Protein AF-A0A180GB74-F1 (afdb_monomer_lite)

Organism: Puccinia triticina (isolate 1-1 / race 1 (BBBD)) (NCBI:txid630390)

Radius of gyration: 23.36 Å; chains: 1; bounding box: 65×56×74 Å

InterPro domains:
  IPR019410 Lysine methyltransferase [PTHR14614] (15-310)
  IPR029063 S-adenosyl-L-methionine-dependent methyltransferase superfamily [G3DSA:3.40.50.150] (7-296)

Structure (mmCIF, N/CA/C/O backbone):
data_AF-A0A180GB74-F1
#
_entry.id   AF-A0A180GB74-F1
#
loop_
_atom_site.group_PDB
_atom_site.id
_atom_site.type_symbol
_atom_site.label_atom_id
_atom_site.label_alt_id
_atom_site.label_comp_id
_atom_site.label_asym_id
_atom_site.label_entity_id
_atom_site.label_seq_id
_atom_site.pdbx_PDB_ins_code
_atom_site.Cartn_x
_atom_site.Cartn_y
_atom_site.Cartn_z
_atom_site.occupancy
_atom_site.B_iso_or_equiv
_atom_site.auth_seq_id
_atom_site.auth_comp_id
_atom_site.auth_asym_id
_atom_site.auth_atom_id
_atom_site.pdbx_PDB_model_num
ATOM 1 N N . MET A 1 1 ? -1.814 -27.614 1.810 1.00 48.88 1 MET A N 1
ATOM 2 C CA . MET A 1 1 ? -1.703 -26.153 1.619 1.00 48.88 1 MET A CA 1
ATOM 3 C C . MET A 1 1 ? -0.551 -25.542 2.423 1.00 48.88 1 MET A C 1
ATOM 5 O O . MET A 1 1 ? 0.038 -24.606 1.926 1.00 48.88 1 MET A O 1
ATOM 9 N N . GLY A 1 2 ? -0.149 -26.097 3.580 1.00 48.50 2 GLY A N 1
ATOM 10 C CA . GLY A 1 2 ? 0.916 -25.509 4.415 1.00 48.50 2 GLY A CA 1
ATOM 11 C C . GLY A 1 2 ? 2.370 -25.692 3.951 1.00 48.50 2 GLY A C 1
ATOM 12 O O . GLY A 1 2 ? 3.168 -24.803 4.194 1.00 48.50 2 GLY A O 1
ATOM 13 N N . GLN A 1 3 ? 2.727 -26.788 3.265 1.00 49.84 3 GLN A N 1
ATOM 14 C CA . GLN A 1 3 ? 4.145 -27.104 3.011 1.00 49.84 3 GLN A CA 1
ATOM 15 C C . GLN A 1 3 ? 4.850 -26.061 2.127 1.00 49.84 3 GLN A C 1
ATOM 17 O O . GLN A 1 3 ? 5.877 -25.541 2.523 1.00 49.84 3 GLN A O 1
ATOM 22 N N . LYS A 1 4 ? 4.257 -25.666 0.989 1.00 55.91 4 LYS A N 1
ATOM 23 C CA . LYS A 1 4 ? 4.869 -24.681 0.073 1.00 55.91 4 LYS A CA 1
ATOM 24 C C . LYS A 1 4 ? 5.044 -23.291 0.700 1.00 55.91 4 LYS A C 1
ATOM 26 O O . LYS A 1 4 ? 6.036 -22.626 0.430 1.00 55.91 4 LYS A O 1
ATOM 31 N N . THR A 1 5 ? 4.093 -22.860 1.530 1.00 55.31 5 THR A N 1
ATOM 32 C CA . THR A 1 5 ? 4.174 -21.584 2.258 1.00 55.31 5 THR A CA 1
ATOM 33 C C . THR A 1 5 ? 5.248 -21.646 3.345 1.00 55.31 5 THR A C 1
ATOM 35 O O . THR A 1 5 ? 6.018 -20.704 3.497 1.00 55.31 5 THR A O 1
ATOM 38 N N . LEU A 1 6 ? 5.354 -22.777 4.055 1.00 57.19 6 LEU A N 1
ATOM 39 C CA . LEU A 1 6 ? 6.406 -23.007 5.049 1.00 57.19 6 LEU A CA 1
ATOM 40 C C . LEU A 1 6 ? 7.800 -23.054 4.408 1.00 57.19 6 LEU A C 1
ATOM 42 O O . LEU A 1 6 ? 8.733 -22.452 4.928 1.00 57.19 6 LEU A O 1
ATOM 46 N N . ASP A 1 7 ? 7.924 -23.723 3.262 1.00 59.69 7 ASP A N 1
ATOM 47 C CA . ASP A 1 7 ? 9.183 -23.848 2.526 1.00 59.69 7 ASP A CA 1
ATOM 48 C C . ASP A 1 7 ? 9.654 -22.471 2.007 1.00 59.69 7 ASP A C 1
ATOM 50 O O . ASP A 1 7 ? 10.843 -22.166 2.056 1.00 59.69 7 ASP A O 1
ATOM 54 N N . SER A 1 8 ? 8.727 -21.596 1.585 1.00 56.78 8 SER A N 1
ATOM 55 C CA . SER A 1 8 ? 9.032 -20.207 1.195 1.00 56.78 8 SER A CA 1
ATOM 56 C C . SER A 1 8 ? 9.499 -19.349 2.378 1.00 56.78 8 SER A C 1
ATOM 58 O O . SER A 1 8 ? 10.425 -18.557 2.220 1.00 56.78 8 SER A O 1
ATOM 60 N N . LEU A 1 9 ? 8.927 -19.539 3.573 1.00 54.75 9 LEU A N 1
ATOM 61 C CA . LEU A 1 9 ? 9.366 -18.865 4.805 1.00 54.75 9 LEU A CA 1
ATOM 62 C C . LEU A 1 9 ? 10.762 -19.315 5.274 1.00 54.75 9 LEU A C 1
ATOM 64 O O . LEU A 1 9 ? 11.451 -18.562 5.958 1.00 54.75 9 LEU A O 1
ATOM 68 N N . GLN A 1 10 ? 11.174 -20.536 4.920 1.00 51.44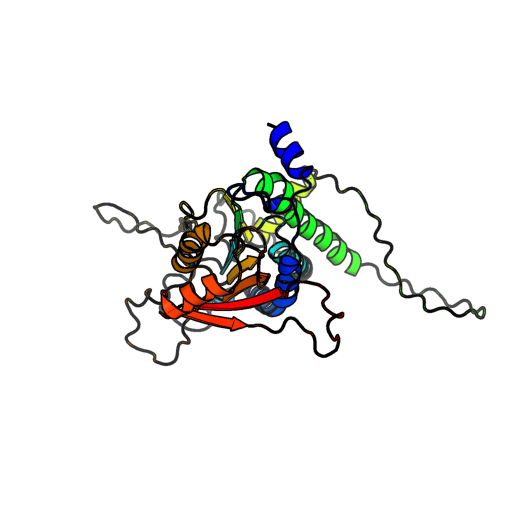 10 GLN A N 1
ATOM 69 C CA . GLN A 1 10 ? 12.448 -21.149 5.320 1.00 51.44 10 GLN A CA 1
ATOM 70 C C . GLN A 1 10 ? 13.570 -20.993 4.272 1.00 51.44 10 GLN A C 1
ATOM 72 O O . GLN A 1 10 ? 14.696 -21.434 4.508 1.00 51.44 10 GLN A O 1
ATOM 77 N N . SER A 1 11 ? 13.285 -20.362 3.127 1.00 50.81 11 SER A N 1
ATOM 78 C CA . SER A 1 11 ? 14.243 -20.093 2.046 1.00 50.81 11 SER A CA 1
ATOM 79 C C . SER A 1 11 ? 15.367 -19.136 2.484 1.00 50.81 11 SER A C 1
ATOM 81 O O . SER A 1 11 ? 15.116 -18.042 2.994 1.00 50.81 11 SER A O 1
ATOM 83 N N . SER A 1 12 ? 16.626 -19.535 2.255 1.00 45.78 12 SER A N 1
ATOM 84 C CA . SER A 1 12 ? 17.836 -18.743 2.540 1.00 45.78 12 SER A CA 1
ATOM 85 C C . SER A 1 12 ? 18.327 -17.891 1.359 1.00 45.78 12 SER A C 1
ATOM 87 O O . SER A 1 12 ? 19.367 -17.241 1.470 1.00 45.78 12 SER A O 1
ATOM 89 N N . SER A 1 13 ? 17.623 -17.913 0.222 1.00 44.12 13 SER A N 1
ATOM 90 C CA . SER A 1 13 ? 17.923 -17.082 -0.948 1.00 44.12 13 SER A CA 1
ATOM 91 C C . SER A 1 13 ? 16.943 -15.913 -1.011 1.00 44.12 13 SER A C 1
ATOM 93 O O . SER A 1 13 ? 15.751 -16.097 -0.792 1.00 44.12 13 SER A O 1
ATOM 95 N N . ASP A 1 14 ? 17.443 -14.704 -1.272 1.00 49.97 14 ASP A N 1
ATOM 96 C CA . ASP A 1 14 ? 16.618 -13.492 -1.210 1.00 49.97 14 ASP A CA 1
ATOM 97 C C . ASP A 1 14 ? 15.838 -13.202 -2.500 1.00 49.97 14 ASP A C 1
ATOM 99 O O . ASP A 1 14 ? 14.823 -12.514 -2.442 1.00 49.97 14 ASP A O 1
ATOM 103 N N . LEU A 1 15 ? 16.292 -13.705 -3.655 1.00 55.00 15 LEU A N 1
ATOM 104 C CA . LEU A 1 15 ? 15.655 -13.493 -4.959 1.00 55.00 15 LEU A CA 1
ATOM 105 C C . LEU A 1 15 ? 15.917 -14.696 -5.876 1.00 55.00 15 LEU A C 1
ATOM 107 O O . LEU A 1 15 ? 17.039 -14.883 -6.354 1.00 55.00 15 LEU A O 1
ATOM 111 N N . ILE A 1 16 ? 14.878 -15.480 -6.168 1.00 51.53 16 ILE A N 1
ATOM 112 C CA . ILE A 1 16 ? 14.917 -16.509 -7.213 1.00 51.53 16 ILE A CA 1
ATOM 113 C C . ILE A 1 16 ? 14.268 -15.938 -8.486 1.00 51.53 16 ILE A C 1
ATOM 115 O O . ILE A 1 16 ? 13.098 -15.550 -8.449 1.00 51.53 16 ILE A O 1
ATOM 119 N N . PRO A 1 17 ? 14.981 -15.882 -9.630 1.00 43.75 17 PRO A N 1
ATOM 120 C CA . PRO A 1 17 ? 14.397 -15.425 -10.890 1.00 43.75 17 PRO A CA 1
ATOM 121 C C . PRO A 1 17 ? 13.119 -16.201 -11.247 1.00 43.75 17 PRO A C 1
ATOM 123 O O . PRO A 1 17 ? 13.128 -17.430 -11.315 1.00 43.75 17 PRO A O 1
ATOM 126 N N . GLY A 1 18 ? 12.020 -15.480 -11.487 1.00 47.31 18 GLY A N 1
ATOM 127 C CA . GLY A 1 18 ? 10.731 -16.058 -11.890 1.00 47.31 18 GLY A CA 1
ATOM 128 C C . GLY A 1 18 ? 9.838 -16.574 -10.752 1.00 47.31 18 GLY A C 1
ATOM 129 O O . GLY A 1 18 ? 8.769 -17.111 -11.043 1.00 47.31 18 GLY A O 1
ATOM 130 N N . VAL A 1 19 ? 10.225 -16.404 -9.480 1.00 50.66 19 VAL A N 1
ATOM 131 C CA . VAL A 1 19 ? 9.413 -16.789 -8.310 1.00 50.66 19 VAL A CA 1
ATOM 132 C C . VAL A 1 19 ? 9.185 -15.576 -7.406 1.00 50.66 19 VAL A C 1
ATOM 134 O O . VAL A 1 19 ? 10.124 -14.887 -7.020 1.00 50.66 19 VAL A O 1
ATOM 137 N N . TYR A 1 20 ? 7.923 -15.306 -7.062 1.00 53.62 20 TYR A N 1
ATOM 138 C CA . TYR A 1 20 ? 7.572 -14.266 -6.096 1.00 53.62 20 TYR A CA 1
ATOM 139 C C . TYR A 1 20 ? 7.734 -14.794 -4.662 1.00 53.62 20 TYR A C 1
ATOM 141 O O . TYR A 1 20 ? 6.945 -15.628 -4.220 1.00 53.62 20 TYR A O 1
ATOM 149 N N . GLU A 1 21 ? 8.738 -14.296 -3.937 1.00 53.62 21 GLU A N 1
ATOM 150 C CA . GLU A 1 21 ? 9.038 -14.693 -2.544 1.00 53.62 21 GLU A CA 1
ATOM 151 C C . GLU A 1 21 ? 8.995 -13.508 -1.556 1.00 53.62 21 GLU A C 1
ATOM 153 O O . GLU A 1 21 ? 9.092 -13.690 -0.343 1.00 53.62 21 GLU A O 1
ATOM 158 N N . GLY A 1 22 ? 8.832 -12.280 -2.061 1.00 54.09 22 GLY A N 1
ATOM 159 C CA . GLY A 1 22 ? 9.102 -11.052 -1.306 1.00 54.09 22 GLY A CA 1
ATOM 160 C C . GLY A 1 22 ? 8.074 -10.680 -0.237 1.00 54.09 22 GLY A C 1
ATOM 161 O O . GLY A 1 22 ? 8.422 -9.944 0.682 1.00 54.09 22 GLY A O 1
ATOM 162 N N . GLY A 1 23 ? 6.841 -11.188 -0.319 1.00 58.31 23 GLY A N 1
ATOM 163 C CA . GLY A 1 23 ? 5.740 -10.721 0.531 1.00 58.31 23 GLY A CA 1
ATOM 164 C C . GLY A 1 23 ? 5.830 -11.127 2.007 1.00 58.31 23 GLY A C 1
ATOM 165 O O . GLY A 1 23 ? 5.186 -10.501 2.845 1.00 58.31 23 GLY A O 1
ATOM 166 N N . PHE A 1 24 ? 6.639 -12.143 2.346 1.00 62.84 24 PHE A N 1
ATOM 167 C CA . PHE A 1 24 ? 6.788 -12.625 3.727 1.00 62.84 24 PHE A CA 1
ATOM 168 C C . PHE A 1 24 ? 7.895 -11.941 4.538 1.00 62.84 24 PHE A C 1
ATOM 170 O O . PHE A 1 24 ? 8.000 -12.164 5.745 1.00 62.84 24 PHE A O 1
ATOM 177 N N . LYS A 1 25 ? 8.716 -11.106 3.896 1.00 75.75 25 LYS A N 1
ATOM 178 C CA . LYS A 1 25 ? 9.795 -10.352 4.539 1.00 75.75 25 LYS A CA 1
ATOM 179 C C . LYS A 1 25 ? 9.470 -8.861 4.497 1.00 75.75 25 LYS A C 1
ATOM 181 O O . LYS A 1 25 ? 8.920 -8.361 3.520 1.00 75.75 25 LYS A O 1
ATOM 186 N N . THR A 1 26 ? 9.854 -8.143 5.547 1.00 78.88 26 THR A N 1
ATOM 187 C CA . THR A 1 26 ? 9.889 -6.678 5.511 1.00 78.88 26 THR A CA 1
ATOM 188 C C . THR A 1 26 ? 11.200 -6.232 4.882 1.00 78.88 26 THR A C 1
ATOM 190 O O . THR A 1 26 ? 12.269 -6.682 5.293 1.00 78.88 26 THR A O 1
ATOM 193 N N . TRP A 1 27 ? 11.116 -5.322 3.916 1.00 82.00 27 TRP A N 1
ATOM 194 C CA . TRP A 1 27 ? 12.273 -4.764 3.227 1.00 82.00 27 TRP A CA 1
ATOM 195 C C . TRP A 1 27 ? 12.601 -3.363 3.749 1.00 82.00 27 TRP A C 1
ATOM 197 O O . TRP A 1 27 ? 11.716 -2.622 4.177 1.00 82.00 27 TRP A O 1
ATOM 207 N N . GLU A 1 28 ? 13.879 -2.983 3.713 1.00 86.44 28 GLU A N 1
ATOM 208 C CA . GLU A 1 28 ? 14.347 -1.709 4.277 1.00 86.44 28 GLU A CA 1
ATOM 209 C C . GLU A 1 28 ? 13.676 -0.497 3.614 1.00 86.44 28 GLU A C 1
ATOM 211 O O . GLU A 1 28 ? 13.288 0.441 4.307 1.00 86.44 28 GLU A O 1
ATOM 216 N N . CYS A 1 29 ? 13.449 -0.532 2.295 1.00 90.62 29 CYS A N 1
ATOM 217 C CA . CYS A 1 29 ? 12.780 0.573 1.601 1.00 90.62 29 CYS A CA 1
ATOM 218 C C . CYS A 1 29 ? 11.325 0.784 2.044 1.00 90.62 29 CYS A C 1
ATOM 220 O O . CYS A 1 29 ? 10.795 1.881 1.876 1.00 90.62 29 CYS A O 1
ATOM 222 N N . SER A 1 30 ? 10.664 -0.228 2.613 1.00 92.38 30 SER A N 1
ATOM 223 C CA . SER A 1 30 ? 9.330 -0.060 3.197 1.00 92.38 30 SER A CA 1
ATOM 224 C C . SER A 1 30 ? 9.376 0.845 4.435 1.00 92.38 30 SER A C 1
ATOM 226 O O . SER A 1 30 ? 8.453 1.626 4.659 1.00 92.38 30 SER A O 1
ATOM 228 N N . LEU A 1 31 ? 10.466 0.788 5.212 1.00 90.88 31 LEU A N 1
ATOM 229 C CA . LEU A 1 31 ? 10.707 1.703 6.331 1.00 90.88 31 LEU A CA 1
ATOM 230 C C . LEU A 1 31 ? 11.031 3.107 5.823 1.00 90.88 31 LEU A C 1
ATOM 232 O O . LEU A 1 31 ? 10.445 4.070 6.315 1.00 90.88 31 LEU A O 1
ATOM 236 N N . ASP A 1 32 ? 11.897 3.214 4.810 1.00 91.12 32 ASP A N 1
ATOM 237 C CA . ASP A 1 32 ? 12.240 4.496 4.186 1.00 91.12 32 ASP A CA 1
ATOM 238 C C . ASP A 1 32 ? 10.956 5.216 3.714 1.00 91.12 32 ASP A C 1
ATOM 240 O O . ASP A 1 32 ? 10.703 6.360 4.093 1.00 91.12 32 ASP A O 1
ATOM 244 N N . LEU A 1 33 ? 10.072 4.515 2.992 1.00 94.75 33 LEU A N 1
ATOM 245 C CA . LEU A 1 33 ? 8.777 5.046 2.552 1.00 94.75 33 LEU A CA 1
ATOM 246 C C . LEU A 1 33 ? 7.875 5.451 3.729 1.00 94.75 33 LEU A C 1
ATOM 248 O O . LEU A 1 33 ? 7.285 6.530 3.701 1.00 94.75 33 LEU A O 1
ATOM 252 N N . ALA A 1 34 ? 7.783 4.620 4.773 1.00 94.56 34 ALA A N 1
ATOM 253 C CA . ALA A 1 34 ? 6.934 4.880 5.937 1.00 94.56 34 ALA A CA 1
ATOM 254 C C . ALA A 1 34 ? 7.305 6.178 6.677 1.00 94.56 34 ALA A C 1
ATOM 256 O O . ALA A 1 34 ? 6.422 6.848 7.224 1.00 94.56 34 ALA A O 1
ATOM 257 N N . THR A 1 35 ? 8.587 6.564 6.681 1.00 91.31 35 THR A N 1
ATOM 258 C CA . THR A 1 35 ? 9.027 7.832 7.291 1.00 91.31 35 THR A CA 1
ATOM 259 C C . THR A 1 35 ? 8.530 9.065 6.529 1.00 91.31 35 THR A C 1
ATOM 261 O O . THR A 1 35 ? 8.348 10.121 7.132 1.00 91.31 35 THR A O 1
ATOM 264 N N . HIS A 1 36 ? 8.213 8.927 5.238 1.00 93.31 36 HIS A N 1
ATOM 265 C CA . HIS A 1 36 ? 7.766 10.023 4.377 1.00 93.31 36 HIS A CA 1
ATOM 266 C C . HIS A 1 36 ? 6.232 10.190 4.304 1.00 93.31 36 HIS A C 1
ATOM 268 O O . HIS A 1 36 ? 5.731 11.063 3.602 1.00 93.31 36 HIS A O 1
ATOM 274 N N . LEU A 1 37 ? 5.445 9.402 5.048 1.00 95.38 37 LEU A N 1
ATOM 275 C CA . LEU A 1 37 ? 3.972 9.448 4.973 1.00 95.38 37 LEU A CA 1
ATOM 276 C C . LEU A 1 37 ? 3.316 10.565 5.810 1.00 95.38 37 LEU A C 1
ATOM 278 O O . LEU A 1 37 ? 2.090 10.653 5.856 1.00 95.38 37 LEU A O 1
ATOM 282 N N . GLY A 1 38 ? 4.098 11.437 6.456 1.00 95.12 38 GLY A N 1
ATOM 283 C CA . GLY A 1 38 ? 3.591 12.561 7.261 1.00 95.12 38 GLY A CA 1
ATOM 284 C C . GLY A 1 38 ? 2.614 13.480 6.506 1.00 95.12 38 GLY A C 1
ATOM 285 O O . GLY A 1 38 ? 1.484 13.640 6.958 1.00 95.12 38 GLY A O 1
ATOM 286 N N . PRO A 1 39 ? 2.969 14.014 5.321 1.00 94.69 39 PRO A N 1
ATOM 287 C CA . PRO A 1 39 ? 2.065 14.865 4.543 1.00 94.69 39 PRO A CA 1
ATOM 288 C C . PRO A 1 39 ? 0.760 14.179 4.115 1.00 94.69 39 PRO A C 1
ATOM 290 O O . PRO A 1 39 ? -0.262 14.842 3.952 1.00 94.69 39 PRO A O 1
ATOM 293 N N . ILE A 1 40 ? 0.779 12.856 3.913 1.00 95.50 40 ILE A N 1
ATOM 294 C CA . ILE A 1 40 ? -0.429 12.078 3.603 1.00 95.50 40 ILE A CA 1
ATOM 295 C C . ILE A 1 40 ? -1.301 11.962 4.856 1.00 95.50 40 ILE A C 1
ATOM 297 O O . ILE A 1 40 ? -2.507 12.176 4.770 1.00 95.50 40 ILE A O 1
ATOM 301 N N . PHE A 1 41 ? -0.700 11.690 6.018 1.00 96.31 41 PHE A N 1
ATOM 302 C CA . PHE A 1 41 ? -1.413 11.668 7.294 1.00 96.31 41 PHE A CA 1
ATOM 303 C C . PHE A 1 41 ? -2.115 13.000 7.588 1.00 96.31 41 PHE A C 1
ATOM 305 O O . PHE A 1 41 ? -3.296 12.972 7.907 1.00 96.31 41 PHE A O 1
ATOM 312 N N . GLU A 1 42 ? -1.450 14.146 7.413 1.00 94.00 42 GLU A N 1
ATOM 313 C CA . GLU A 1 42 ? -2.070 15.461 7.663 1.00 94.00 42 GLU A CA 1
ATOM 314 C C . GLU A 1 42 ? -3.310 15.697 6.789 1.00 94.00 42 GLU A C 1
ATOM 316 O O . GLU A 1 42 ? -4.337 16.166 7.274 1.00 94.00 42 GLU A O 1
ATOM 321 N N . LYS A 1 43 ? -3.259 15.298 5.509 1.00 91.12 43 LYS A N 1
ATOM 322 C CA . LYS A 1 43 ? -4.425 15.367 4.612 1.00 91.12 43 LYS A CA 1
ATOM 323 C C . LYS A 1 43 ? -5.572 14.477 5.088 1.00 91.12 43 LYS A C 1
ATOM 325 O O . LYS A 1 43 ? -6.726 14.876 4.995 1.00 91.12 43 LYS A O 1
ATOM 330 N N . LEU A 1 44 ? -5.267 13.275 5.580 1.00 93.31 44 LEU A N 1
ATOM 331 C CA . LEU A 1 44 ? -6.282 12.382 6.138 1.00 93.31 44 LEU A CA 1
ATOM 332 C C . LEU A 1 44 ? -6.847 12.935 7.453 1.00 93.31 44 LEU A C 1
ATOM 334 O O . LEU A 1 44 ? -8.053 12.890 7.658 1.00 93.31 44 LEU A O 1
ATOM 338 N N . ALA A 1 45 ? -6.012 13.483 8.334 1.00 92.81 45 ALA A N 1
ATOM 339 C CA . ALA A 1 45 ? -6.465 14.088 9.581 1.00 92.81 45 ALA A CA 1
ATOM 340 C C . ALA A 1 45 ? -7.408 15.275 9.320 1.00 92.81 45 ALA A C 1
ATOM 342 O O . ALA A 1 45 ? -8.456 15.368 9.959 1.00 92.81 45 ALA A O 1
ATOM 343 N N . ASP A 1 46 ? -7.091 16.130 8.343 1.00 88.62 46 ASP A N 1
ATOM 344 C CA . ASP A 1 46 ? -7.977 17.214 7.899 1.00 88.62 46 ASP A CA 1
ATOM 345 C C . ASP A 1 46 ? -9.298 16.669 7.329 1.00 88.62 46 ASP A C 1
ATOM 347 O O . ASP A 1 46 ? -10.376 17.080 7.760 1.00 88.62 46 ASP A O 1
ATOM 351 N N . LEU A 1 47 ? -9.216 15.656 6.455 1.00 86.62 47 LEU A N 1
ATOM 352 C CA . LEU A 1 47 ? -10.370 14.973 5.861 1.00 86.62 47 LEU A CA 1
ATOM 353 C C . LEU A 1 47 ? -11.349 14.425 6.914 1.00 86.62 47 LEU A C 1
ATOM 355 O O . LEU A 1 47 ? -12.561 14.502 6.729 1.00 86.62 47 LEU A O 1
ATOM 359 N N . PHE A 1 48 ? -10.834 13.864 8.009 1.00 88.81 48 PHE A N 1
ATOM 360 C CA . PHE A 1 48 ? -11.654 13.311 9.088 1.00 88.81 48 PHE A CA 1
ATOM 361 C C . PHE A 1 48 ? -12.066 14.340 10.152 1.00 88.81 48 PHE A C 1
ATOM 363 O O . PHE A 1 48 ? -13.062 14.117 10.837 1.00 88.81 48 PHE A O 1
ATOM 370 N N . SER A 1 49 ? -11.344 15.459 10.287 1.00 85.50 49 SER A N 1
ATOM 371 C CA . SER A 1 49 ? -11.718 16.564 11.188 1.00 85.50 49 SER A CA 1
ATOM 372 C C . SER A 1 49 ? -12.992 17.265 10.729 1.00 85.50 49 SER A C 1
ATOM 374 O O . SER A 1 49 ? -13.817 17.663 11.548 1.00 85.50 49 SER A O 1
ATOM 376 N N . ASP A 1 50 ? -13.133 17.435 9.417 1.00 74.19 50 ASP A N 1
ATOM 377 C CA . ASP A 1 50 ? -14.292 18.062 8.800 1.00 74.19 50 ASP A CA 1
ATOM 378 C C . ASP A 1 50 ? -14.625 17.354 7.477 1.00 74.19 50 ASP A C 1
ATOM 380 O O . ASP A 1 50 ? -14.187 17.782 6.404 1.00 74.19 50 ASP A O 1
ATOM 384 N N . PRO A 1 51 ? -15.443 16.286 7.523 1.00 62.00 51 PRO A N 1
ATOM 385 C CA . PRO A 1 51 ? -15.859 15.568 6.322 1.00 62.00 51 PRO A CA 1
ATOM 386 C C . PRO A 1 51 ? -16.612 16.455 5.320 1.00 62.00 51 PRO A C 1
ATOM 388 O O . PRO A 1 51 ? -16.694 16.116 4.139 1.00 62.00 51 PRO A O 1
ATOM 391 N N . THR A 1 52 ? -17.151 17.603 5.758 1.00 56.94 52 THR A N 1
ATOM 392 C CA . THR A 1 52 ? -17.825 18.566 4.877 1.00 56.94 52 THR A CA 1
ATOM 393 C C . THR A 1 52 ? -16.843 19.399 4.050 1.00 56.94 52 THR A C 1
ATOM 395 O O . THR A 1 52 ? -17.238 20.018 3.071 1.00 56.94 52 THR A O 1
ATOM 398 N N . ARG A 1 53 ? -15.530 19.348 4.306 1.00 52.06 53 ARG A N 1
ATOM 399 C CA . ARG A 1 53 ? -14.536 19.955 3.398 1.00 52.06 53 ARG A CA 1
ATOM 400 C C . ARG A 1 53 ? -14.400 19.239 2.061 1.00 52.06 53 ARG A C 1
ATOM 402 O O . ARG A 1 53 ? -13.990 19.863 1.089 1.00 52.06 53 ARG A O 1
ATOM 409 N N . LEU A 1 54 ? -14.851 17.986 1.961 1.00 48.47 54 LEU A N 1
ATOM 410 C CA . LEU A 1 54 ? -15.093 17.352 0.660 1.00 48.47 54 LEU A CA 1
ATOM 411 C C . LEU A 1 54 ? -16.216 18.048 -0.131 1.00 48.47 54 LEU A C 1
ATOM 413 O O . LEU A 1 54 ? -16.286 17.885 -1.348 1.00 48.47 54 LEU A O 1
ATOM 417 N N . THR A 1 55 ? -17.096 18.800 0.543 1.00 42.38 55 THR A N 1
ATOM 418 C CA . THR A 1 55 ? -18.281 19.431 -0.051 1.00 42.38 55 THR A CA 1
ATOM 419 C C . THR A 1 55 ? -18.172 20.949 -0.226 1.00 42.38 55 THR A C 1
ATOM 421 O O . THR A 1 55 ? -18.913 21.490 -1.047 1.00 42.38 55 THR A O 1
ATOM 424 N N . VAL A 1 56 ? -17.263 21.641 0.477 1.00 37.72 56 VAL A N 1
ATOM 425 C CA . VAL A 1 56 ? -17.277 23.120 0.558 1.00 37.72 56 VAL A CA 1
ATOM 426 C C . VAL A 1 56 ? -16.108 23.827 -0.153 1.00 37.72 56 VAL A C 1
ATOM 428 O O . VAL A 1 56 ? -16.311 24.936 -0.652 1.00 37.72 56 VAL A O 1
ATOM 431 N N . ASP A 1 57 ? -14.934 23.209 -0.323 1.00 37.25 57 ASP A N 1
ATOM 432 C CA . ASP A 1 57 ? -13.820 23.864 -1.033 1.00 37.25 57 ASP A CA 1
ATOM 433 C C . ASP A 1 57 ? -13.902 23.649 -2.560 1.00 37.25 57 ASP A C 1
ATOM 435 O O . ASP A 1 57 ? -13.366 22.704 -3.130 1.00 37.25 57 ASP A O 1
ATOM 439 N N . HIS A 1 58 ? -14.607 24.584 -3.209 1.00 38.50 58 HIS A N 1
ATOM 440 C CA . HIS A 1 58 ? -14.566 24.948 -4.633 1.00 38.50 58 HIS A CA 1
ATOM 441 C C . HIS A 1 58 ? -14.704 23.824 -5.681 1.00 38.50 58 HIS A C 1
ATOM 443 O O . HIS A 1 58 ? -13.726 23.242 -6.143 1.00 38.50 58 HIS A O 1
ATOM 449 N N . ILE A 1 59 ? -15.941 23.629 -6.158 1.00 39.91 59 ILE A N 1
ATOM 450 C CA . ILE A 1 59 ? -16.399 23.706 -7.567 1.00 39.91 59 ILE A CA 1
ATOM 451 C C . ILE A 1 59 ? -17.834 23.152 -7.568 1.00 39.91 59 ILE A C 1
ATOM 453 O O . ILE A 1 59 ? -18.037 21.948 -7.428 1.00 39.91 59 ILE A O 1
ATOM 457 N N . GLU A 1 60 ? -18.840 24.005 -7.782 1.00 35.81 60 GLU A N 1
ATOM 458 C CA . GLU A 1 60 ? -20.278 23.657 -7.873 1.00 35.81 60 GLU A CA 1
ATOM 459 C C . GLU A 1 60 ? -20.637 22.708 -9.052 1.00 35.81 60 GLU A C 1
ATOM 461 O O . GLU A 1 60 ? -21.783 22.625 -9.478 1.00 35.81 60 GLU A O 1
ATOM 466 N N . ASN A 1 61 ? -19.676 21.979 -9.629 1.00 36.66 61 ASN A N 1
ATOM 467 C CA . ASN A 1 61 ? -19.838 21.172 -10.843 1.00 36.66 61 ASN A CA 1
ATOM 468 C C . ASN A 1 61 ? -19.000 19.871 -10.853 1.00 36.66 61 ASN A C 1
ATOM 470 O O . ASN A 1 61 ? -18.548 19.436 -11.915 1.00 3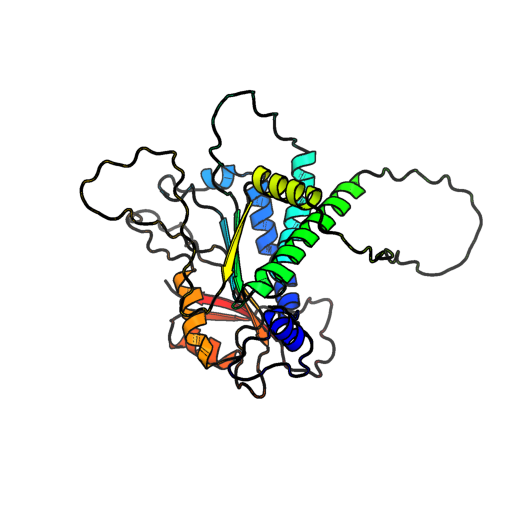6.66 61 ASN A O 1
ATOM 474 N N . ARG A 1 62 ? -18.774 19.221 -9.702 1.00 44.25 62 ARG A N 1
ATOM 475 C CA . ARG A 1 62 ? -18.155 17.881 -9.645 1.00 44.25 62 ARG A CA 1
ATOM 476 C C . ARG A 1 62 ? -19.234 16.802 -9.420 1.00 44.25 62 ARG A C 1
ATOM 478 O O . ARG A 1 62 ? -19.761 16.708 -8.323 1.00 44.25 62 ARG A O 1
ATOM 485 N N . PRO A 1 63 ? -19.557 15.954 -10.413 1.00 44.66 63 PRO A N 1
ATOM 486 C CA . PRO A 1 63 ? -20.456 14.806 -10.225 1.00 44.66 63 PRO A CA 1
ATOM 487 C C . PRO A 1 63 ? -19.837 13.644 -9.413 1.00 44.66 63 PRO A C 1
ATOM 489 O O . PRO A 1 63 ? -20.509 12.644 -9.194 1.00 44.66 63 PRO A O 1
ATOM 492 N N . ASP A 1 64 ? -18.584 13.778 -8.949 1.00 51.50 64 ASP A N 1
ATOM 493 C CA . ASP A 1 64 ? -17.797 12.727 -8.278 1.00 51.50 64 ASP A CA 1
ATOM 494 C C . ASP A 1 64 ? -17.646 12.937 -6.747 1.00 51.50 64 ASP A C 1
ATOM 496 O O . ASP A 1 64 ? -16.745 12.355 -6.141 1.00 51.50 64 ASP A O 1
ATOM 500 N N . LEU A 1 65 ? -18.466 13.792 -6.111 1.00 49.03 65 LEU A N 1
ATOM 501 C CA . LEU A 1 65 ? -18.357 14.106 -4.668 1.00 49.03 65 LEU A CA 1
ATOM 502 C C . LEU A 1 65 ? -18.608 12.906 -3.732 1.00 49.03 65 LEU A C 1
ATOM 504 O O . LEU A 1 65 ? -18.169 12.939 -2.587 1.00 49.03 65 LEU A O 1
ATOM 508 N N . ASP A 1 66 ? -19.247 11.838 -4.215 1.00 61.62 66 ASP A N 1
ATOM 509 C CA . ASP A 1 66 ? -19.552 10.635 -3.420 1.00 61.62 66 ASP A CA 1
ATOM 510 C C . ASP A 1 66 ? -18.414 9.593 -3.411 1.00 61.62 66 ASP A C 1
ATOM 512 O O . ASP A 1 66 ? -18.570 8.484 -2.895 1.00 61.62 66 ASP A O 1
ATOM 516 N N . ALA A 1 67 ? -17.263 9.907 -4.012 1.00 78.25 67 ALA A N 1
ATOM 517 C CA . ALA A 1 67 ? -16.172 8.956 -4.172 1.00 78.25 67 ALA A CA 1
ATOM 518 C C . ALA A 1 67 ? -15.109 9.072 -3.059 1.00 78.25 67 ALA A C 1
ATOM 520 O O . ALA A 1 67 ? -14.575 10.165 -2.848 1.00 78.25 67 ALA A O 1
ATOM 521 N N . PRO A 1 68 ? -14.697 7.952 -2.427 1.00 87.69 68 PRO A N 1
ATOM 522 C CA . PRO A 1 68 ? -13.738 7.967 -1.321 1.00 87.69 68 PRO A CA 1
ATOM 523 C C . PRO A 1 68 ? -12.379 8.532 -1.736 1.00 87.69 68 PRO A C 1
ATOM 525 O O . PRO A 1 68 ? -11.971 8.405 -2.897 1.00 87.69 68 PRO A O 1
ATOM 528 N N . TYR A 1 69 ? -11.641 9.080 -0.771 1.00 91.25 69 TYR A N 1
ATOM 529 C CA . TYR A 1 69 ? -10.192 9.235 -0.886 1.00 91.25 69 TYR A CA 1
ATOM 530 C C . TYR A 1 69 ? -9.563 7.840 -0.987 1.00 91.25 69 TYR A C 1
ATOM 532 O O . TYR A 1 69 ? -9.879 6.959 -0.191 1.00 91.25 69 TYR A O 1
ATOM 540 N N . ARG A 1 70 ? -8.707 7.606 -1.978 1.00 94.81 70 ARG A N 1
ATOM 541 C CA . ARG A 1 70 ? -8.169 6.295 -2.338 1.00 94.81 70 ARG A CA 1
ATOM 542 C C . ARG A 1 70 ? -6.654 6.260 -2.217 1.00 94.81 70 ARG A C 1
ATOM 544 O O . ARG A 1 70 ? -5.939 7.044 -2.842 1.00 94.81 70 ARG A O 1
ATOM 551 N N . ILE A 1 71 ? -6.177 5.276 -1.466 1.00 98.06 71 ILE A N 1
ATOM 552 C CA . ILE A 1 71 ? -4.759 4.942 -1.330 1.00 98.06 71 ILE A CA 1
ATOM 553 C C . ILE A 1 71 ? -4.552 3.544 -1.906 1.00 98.06 71 ILE A C 1
ATOM 555 O O . ILE A 1 71 ? -5.282 2.631 -1.538 1.00 98.06 71 ILE A O 1
ATOM 559 N N . LEU A 1 72 ? -3.574 3.368 -2.793 1.00 98.69 72 LEU A N 1
ATOM 560 C CA . LEU A 1 72 ? -3.176 2.070 -3.338 1.00 98.69 72 LEU A CA 1
ATOM 561 C C . LEU A 1 72 ? -1.733 1.750 -2.941 1.00 98.69 72 LEU A C 1
ATOM 563 O O . LEU A 1 72 ? -0.830 2.511 -3.277 1.00 98.69 72 LEU A O 1
ATOM 567 N N . GLU A 1 73 ? -1.507 0.603 -2.305 1.00 98.69 73 GLU A N 1
ATOM 568 C CA . GLU A 1 73 ? -0.174 0.024 -2.117 1.00 98.69 73 GLU A CA 1
ATOM 569 C C . GLU A 1 73 ? 0.021 -1.182 -3.046 1.00 98.69 73 GLU A C 1
ATOM 571 O O . GLU A 1 73 ? -0.703 -2.175 -2.951 1.00 98.69 73 GLU A O 1
ATOM 576 N N . ILE A 1 74 ? 0.996 -1.084 -3.953 1.00 98.50 74 ILE A N 1
ATOM 577 C CA . ILE A 1 74 ? 1.329 -2.113 -4.948 1.00 98.50 74 ILE A CA 1
ATOM 578 C C . ILE A 1 74 ? 2.459 -2.989 -4.414 1.00 98.50 74 ILE A C 1
ATOM 580 O O . ILE A 1 74 ? 3.534 -2.474 -4.093 1.00 98.50 74 ILE A O 1
ATOM 584 N N . GLY A 1 75 ? 2.249 -4.306 -4.402 1.00 96.88 75 GLY A N 1
ATOM 585 C CA . GLY A 1 75 ? 3.196 -5.268 -3.840 1.00 96.88 75 GLY A CA 1
ATOM 586 C C . GLY A 1 75 ? 3.375 -5.069 -2.337 1.00 96.88 75 GLY A C 1
ATOM 587 O O . GLY A 1 75 ? 4.499 -4.899 -1.875 1.00 96.88 75 GLY A O 1
ATOM 588 N N . CYS A 1 76 ? 2.269 -5.022 -1.593 1.00 96.88 76 CYS A N 1
ATOM 589 C CA . CYS A 1 76 ? 2.261 -4.536 -0.218 1.00 96.88 76 CYS A CA 1
ATOM 590 C C . CYS A 1 76 ? 2.999 -5.439 0.778 1.00 96.88 76 CYS A C 1
ATOM 592 O O . CYS A 1 76 ? 3.491 -4.927 1.778 1.00 96.88 76 CYS A O 1
ATOM 594 N N . GLY A 1 77 ? 3.111 -6.756 0.560 1.00 95.75 77 GLY A N 1
ATOM 595 C CA . GLY A 1 77 ? 3.835 -7.636 1.481 1.00 95.75 77 GLY A CA 1
ATOM 596 C C . GLY A 1 77 ? 3.342 -7.516 2.930 1.00 95.75 77 GLY A C 1
ATOM 597 O O . GLY A 1 77 ? 2.152 -7.656 3.224 1.00 95.75 77 GLY A O 1
ATOM 598 N N . THR A 1 78 ? 4.248 -7.175 3.849 1.00 94.38 78 THR A N 1
ATOM 599 C CA . THR A 1 78 ? 3.931 -6.904 5.264 1.00 94.38 78 THR A CA 1
ATOM 600 C C . THR A 1 78 ? 3.189 -5.580 5.504 1.00 94.38 78 THR A C 1
ATOM 602 O O . THR A 1 78 ? 2.760 -5.325 6.629 1.00 94.38 78 THR A O 1
ATOM 605 N N . ALA A 1 79 ? 3.011 -4.759 4.469 1.00 96.56 79 ALA A N 1
ATOM 606 C CA . ALA A 1 79 ? 2.290 -3.487 4.448 1.00 96.56 79 ALA A CA 1
ATOM 607 C C . ALA A 1 79 ? 2.822 -2.432 5.420 1.00 96.56 79 ALA A C 1
ATOM 609 O O . ALA A 1 79 ? 2.072 -1.574 5.870 1.00 96.56 79 ALA A O 1
ATOM 610 N N . VAL A 1 80 ? 4.112 -2.469 5.762 1.00 96.62 80 VAL A N 1
ATOM 611 C CA . VAL A 1 80 ? 4.735 -1.526 6.710 1.00 96.62 80 VAL A CA 1
ATOM 612 C C . VAL A 1 80 ? 4.413 -0.045 6.429 1.00 96.62 80 VAL A C 1
ATOM 614 O O . VAL A 1 80 ? 4.073 0.653 7.391 1.00 96.62 80 VAL A O 1
ATOM 617 N N . PRO A 1 81 ? 4.438 0.458 5.176 1.00 97.38 81 PRO A N 1
ATOM 618 C CA . PRO A 1 81 ? 4.012 1.821 4.866 1.00 97.38 81 PRO A CA 1
ATOM 619 C C . PRO A 1 81 ? 2.552 2.073 5.272 1.00 97.38 81 PRO A C 1
ATOM 621 O O . PRO A 1 81 ? 2.284 2.967 6.080 1.00 97.38 81 PRO A O 1
ATOM 624 N N . THR A 1 82 ? 1.613 1.245 4.796 1.00 98.25 82 THR A N 1
ATOM 625 C CA . THR A 1 82 ? 0.190 1.361 5.156 1.00 98.25 82 THR A CA 1
ATOM 626 C C . THR A 1 82 ? -0.044 1.201 6.654 1.00 98.25 82 THR A C 1
ATOM 628 O O . THR A 1 82 ? -0.821 1.957 7.224 1.00 98.25 82 THR A O 1
ATOM 631 N N . VAL A 1 83 ? 0.619 0.256 7.316 1.00 97.88 83 VAL A N 1
ATOM 632 C CA . VAL A 1 83 ? 0.476 -0.041 8.750 1.00 97.88 83 VAL A CA 1
ATOM 633 C C . VAL A 1 83 ? 0.930 1.147 9.594 1.00 97.88 83 VAL A C 1
ATOM 635 O O . VAL A 1 83 ? 0.234 1.518 10.536 1.00 97.88 83 VAL A O 1
ATOM 638 N N . SER A 1 84 ? 2.041 1.794 9.231 1.00 97.44 84 SER A N 1
ATOM 639 C CA . SER A 1 84 ? 2.520 3.015 9.893 1.00 97.44 84 SER A CA 1
ATOM 640 C C . SER A 1 84 ? 1.518 4.167 9.759 1.00 97.44 84 SER A C 1
ATOM 642 O O . SER A 1 84 ? 1.202 4.846 10.741 1.00 97.44 84 SER A O 1
ATOM 644 N N . LEU A 1 85 ? 0.960 4.353 8.558 1.00 98.19 85 LEU A N 1
ATOM 645 C CA . LEU A 1 85 ? -0.081 5.350 8.303 1.00 98.19 85 LEU A CA 1
ATOM 646 C C . LEU A 1 85 ? -1.377 5.035 9.068 1.00 98.19 85 LEU A C 1
ATOM 648 O O . LEU A 1 85 ? -1.927 5.915 9.728 1.00 98.19 85 LEU A O 1
ATOM 652 N N . CYS A 1 86 ? -1.830 3.779 9.026 1.00 98.44 86 CYS A N 1
ATOM 653 C CA . CYS A 1 86 ? -3.022 3.294 9.720 1.00 98.44 86 CYS A CA 1
ATOM 654 C C . CYS A 1 86 ? -2.891 3.462 11.227 1.00 98.44 86 CYS A C 1
ATOM 656 O O . CYS A 1 86 ? -3.810 3.964 11.852 1.00 98.44 86 CYS A O 1
ATOM 658 N N . PHE A 1 87 ? -1.752 3.109 11.821 1.00 97.62 87 PHE A N 1
ATOM 659 C CA . PHE A 1 87 ? -1.524 3.283 13.253 1.00 97.62 87 PHE A CA 1
ATOM 660 C C . PHE A 1 87 ? -1.710 4.745 13.690 1.00 97.62 87 PHE A C 1
ATOM 662 O O . PHE A 1 87 ? -2.456 5.011 14.635 1.00 97.62 87 PHE A O 1
ATOM 669 N N . LYS A 1 88 ? -1.099 5.698 12.968 1.00 97.25 88 LYS A N 1
ATOM 670 C CA . LYS A 1 88 ? -1.253 7.137 13.245 1.00 97.25 88 LYS A CA 1
ATOM 671 C C . LYS A 1 88 ? -2.703 7.591 13.073 1.00 97.25 88 LYS A C 1
ATOM 673 O O . LYS A 1 88 ? -3.250 8.244 13.959 1.00 97.25 88 LYS A O 1
ATOM 678 N N . LEU A 1 89 ? -3.333 7.213 11.958 1.00 97.69 89 LEU A N 1
ATOM 679 C CA . LEU A 1 89 ? -4.721 7.560 11.659 1.00 97.69 89 LEU A CA 1
ATOM 680 C C . LEU A 1 89 ? -5.689 6.985 12.698 1.00 97.69 89 LEU A C 1
ATOM 682 O O . LEU A 1 89 ? -6.550 7.696 13.200 1.00 97.69 89 LEU A O 1
ATOM 686 N N . PHE A 1 90 ? -5.543 5.714 13.061 1.00 97.69 90 PHE A N 1
ATOM 687 C CA . PHE A 1 90 ? -6.427 5.050 14.010 1.00 97.69 90 PHE A CA 1
ATOM 688 C C . PHE A 1 90 ? -6.287 5.646 15.409 1.00 97.69 90 PHE A C 1
ATOM 690 O O . PHE A 1 90 ? -7.298 5.904 16.055 1.00 97.69 90 PHE A O 1
ATOM 697 N N . ALA A 1 91 ? -5.065 5.943 15.860 1.00 96.38 91 ALA A N 1
ATOM 698 C CA . ALA A 1 91 ? -4.845 6.612 17.143 1.00 96.38 91 ALA A CA 1
ATOM 699 C C . ALA A 1 91 ? -5.488 8.009 17.174 1.00 96.38 91 ALA A C 1
ATOM 701 O O . ALA A 1 91 ? -6.123 8.386 18.166 1.00 96.38 91 ALA A O 1
ATOM 702 N N . TYR A 1 92 ? -5.373 8.750 16.070 1.00 95.25 92 TYR A N 1
ATOM 703 C CA . TYR A 1 92 ? -6.028 10.040 15.889 1.00 95.25 92 TYR A CA 1
ATOM 704 C C . TYR A 1 92 ? -7.562 9.917 15.960 1.00 95.25 92 TYR A C 1
ATOM 706 O O . TYR A 1 92 ? -8.189 10.570 16.794 1.00 95.25 92 TYR A O 1
ATOM 714 N N . LEU A 1 93 ? -8.167 9.018 15.178 1.00 94.75 93 LEU A N 1
ATOM 715 C CA . LEU A 1 93 ? -9.622 8.819 15.133 1.00 94.75 93 LEU A CA 1
ATOM 716 C C . LEU A 1 93 ? -10.198 8.325 16.464 1.00 94.75 93 LEU A C 1
ATOM 718 O O . LEU A 1 93 ? -11.234 8.804 16.915 1.00 94.75 93 LEU A O 1
ATOM 722 N N . LEU A 1 94 ? -9.503 7.415 17.150 1.00 94.19 94 LEU A N 1
ATOM 723 C CA . LEU A 1 94 ? -9.898 6.962 18.487 1.00 94.19 94 LEU A CA 1
ATOM 724 C C . LEU A 1 94 ? -9.901 8.110 19.507 1.00 94.19 94 LEU A C 1
ATOM 726 O O . LEU A 1 94 ? -10.713 8.110 20.433 1.00 94.19 94 LEU A O 1
ATOM 730 N N . THR A 1 95 ? -9.013 9.092 19.346 1.00 90.75 95 THR A N 1
ATOM 731 C CA . THR A 1 95 ? -8.971 10.296 20.190 1.00 90.75 95 THR A CA 1
ATOM 732 C C . THR A 1 95 ? -10.091 11.274 19.820 1.00 90.75 95 THR A C 1
ATOM 734 O O . THR A 1 95 ? -10.758 11.820 20.707 1.00 90.75 95 THR A O 1
ATOM 737 N N . LEU A 1 96 ? -10.350 11.443 18.520 1.00 86.75 96 LEU A N 1
ATOM 738 C CA . LEU A 1 96 ? -11.422 12.282 17.985 1.00 86.75 96 LEU A CA 1
ATOM 739 C C . LEU A 1 96 ? -12.806 11.789 18.446 1.00 86.75 96 LEU A C 1
ATOM 741 O O . LEU A 1 96 ? -13.548 12.544 19.075 1.00 86.75 96 LEU A O 1
ATOM 745 N N . ASN A 1 97 ? -13.111 10.504 18.243 1.00 84.75 97 ASN A N 1
ATOM 746 C CA . ASN A 1 97 ? -14.412 9.897 18.563 1.00 84.75 97 ASN A CA 1
ATOM 747 C C . ASN A 1 97 ? -14.723 9.925 20.064 1.00 84.75 97 ASN A C 1
ATOM 749 O O . ASN A 1 97 ? -15.880 9.955 20.470 1.00 84.75 97 ASN A O 1
ATOM 753 N N . ARG A 1 98 ? -13.700 9.938 20.924 1.00 79.38 98 ARG A N 1
ATOM 754 C CA . ARG A 1 98 ? -13.890 10.113 22.374 1.00 79.38 98 ARG A CA 1
ATOM 755 C C . ARG A 1 98 ? -14.244 11.545 22.757 1.00 79.38 98 ARG A C 1
ATOM 757 O O . ARG A 1 98 ? -14.950 11.742 23.743 1.00 79.38 98 ARG A O 1
ATOM 764 N N . SER A 1 99 ? -13.729 12.520 22.014 1.00 74.81 99 SER A N 1
ATOM 765 C CA . SER A 1 99 ? -13.991 13.946 22.237 1.00 74.81 99 SER A CA 1
ATOM 766 C C . SER A 1 99 ? -15.359 14.354 21.683 1.00 74.81 99 SER A C 1
ATOM 768 O O . SER A 1 99 ? -16.041 15.195 22.266 1.00 74.81 99 SER A O 1
ATOM 770 N N . HIS A 1 100 ? -15.788 13.694 20.606 1.00 70.38 100 HIS A N 1
ATOM 771 C CA . HIS A 1 100 ? -17.086 13.868 19.965 1.00 70.38 100 HIS A CA 1
ATOM 772 C C . HIS A 1 100 ? -17.749 12.500 19.756 1.00 70.38 100 HIS A C 1
ATOM 774 O O . HIS A 1 100 ? -17.696 11.960 18.651 1.00 70.38 100 HIS A O 1
ATOM 780 N N . PRO A 1 101 ? -18.346 11.905 20.808 1.00 65.25 101 PRO A N 1
ATOM 781 C CA . PRO A 1 101 ? -19.036 10.634 20.660 1.00 65.25 101 PRO A CA 1
ATOM 782 C C . PRO A 1 101 ? -20.159 10.778 19.628 1.00 65.25 101 PRO A C 1
ATOM 784 O O . PRO A 1 101 ? -20.872 11.789 19.654 1.00 65.25 101 PRO A O 1
ATOM 787 N N . PRO A 1 102 ? -20.332 9.796 18.726 1.00 59.66 102 PRO A N 1
ATOM 788 C CA . PRO A 1 102 ? -21.397 9.843 17.740 1.00 59.66 102 PRO A CA 1
ATOM 789 C C . PRO A 1 102 ? -22.734 10.009 18.465 1.00 59.66 102 PRO A C 1
ATOM 791 O O . PRO A 1 102 ? -23.036 9.287 19.421 1.00 59.66 102 PRO A O 1
ATOM 794 N N . VAL A 1 103 ? -23.520 11.002 18.039 1.00 57.28 103 VAL A N 1
ATOM 795 C CA . VAL A 1 103 ? -24.877 11.209 18.552 1.00 57.28 103 VAL A CA 1
ATOM 796 C C . VAL A 1 103 ? -25.625 9.909 18.293 1.00 57.28 103 VAL A C 1
ATOM 798 O O . VAL A 1 103 ? -25.697 9.475 17.145 1.00 57.28 103 VAL A O 1
ATOM 801 N N . SER A 1 104 ? -26.106 9.256 19.357 1.00 51.53 104 SER A N 1
ATOM 802 C CA . SER A 1 104 ? -26.772 7.958 19.264 1.00 51.53 104 SER A CA 1
ATOM 803 C C . SER A 1 104 ? -27.796 8.000 18.137 1.00 51.53 104 SER A C 1
ATOM 805 O O . SER A 1 104 ? -28.713 8.825 18.183 1.00 51.53 104 SER A O 1
ATOM 807 N N . ALA A 1 105 ? -27.599 7.154 17.122 1.00 51.34 105 ALA A N 1
ATOM 808 C CA . ALA A 1 105 ? -28.528 7.024 16.013 1.00 51.34 105 ALA A CA 1
ATOM 809 C C . ALA A 1 105 ? -29.932 6.863 16.601 1.00 51.34 105 ALA A C 1
ATOM 811 O O . ALA A 1 105 ? -30.174 5.987 17.436 1.00 51.34 105 ALA A O 1
ATOM 812 N N . SER A 1 106 ? -30.834 7.776 16.247 1.00 43.97 106 SER A N 1
ATOM 813 C CA . SER A 1 106 ? -32.236 7.658 16.616 1.00 43.97 106 SER A CA 1
ATOM 814 C C . SER A 1 106 ? -32.741 6.290 16.156 1.00 43.97 106 SER A C 1
ATOM 816 O O . SER A 1 106 ? -32.371 5.827 15.081 1.00 43.97 106 SER A O 1
ATOM 818 N N . ASN A 1 107 ? -33.564 5.646 16.989 1.00 40.41 107 ASN A N 1
ATOM 819 C CA . ASN A 1 107 ? -34.196 4.340 16.758 1.00 40.41 107 ASN A CA 1
ATOM 820 C C . ASN A 1 107 ? -35.129 4.358 15.525 1.00 40.41 107 ASN A C 1
ATOM 822 O O . ASN A 1 107 ? -36.351 4.293 15.661 1.00 40.41 107 ASN A O 1
ATOM 826 N N . GLY A 1 108 ? -34.564 4.518 14.333 1.00 42.53 108 GLY A N 1
ATOM 827 C CA . GLY A 1 108 ? -35.240 4.528 13.048 1.00 42.53 108 GLY A CA 1
ATOM 828 C C . GLY A 1 108 ? -34.909 3.258 12.279 1.00 42.53 108 GLY A C 1
ATOM 829 O O . GLY A 1 108 ? -33.749 2.971 12.014 1.00 42.53 108 GLY A O 1
ATOM 830 N N . ASP A 1 109 ? -35.960 2.528 11.931 1.00 41.31 109 ASP A N 1
ATOM 831 C CA . ASP A 1 109 ? -36.040 1.253 11.206 1.00 41.31 109 ASP A CA 1
ATOM 832 C C . ASP A 1 109 ? -35.540 1.316 9.736 1.00 41.31 109 ASP A C 1
ATOM 834 O O . ASP A 1 109 ? -36.112 0.704 8.833 1.00 41.31 109 ASP A O 1
ATOM 838 N N . SER A 1 110 ? -34.497 2.095 9.439 1.00 48.16 110 SER A N 1
ATOM 839 C CA . SER A 1 110 ? -33.897 2.163 8.103 1.00 48.16 110 SER A CA 1
ATOM 840 C C . SER A 1 110 ? -32.882 1.033 7.932 1.00 48.16 110 SER A C 1
ATOM 842 O O . SER A 1 110 ? -31.787 1.076 8.485 1.00 48.16 110 SER A O 1
ATOM 844 N N . GLN A 1 111 ? -33.293 0.010 7.182 1.00 44.44 111 GLN A N 1
ATOM 845 C CA . GLN A 1 111 ? -32.479 -1.110 6.706 1.00 44.44 111 GLN A CA 1
ATOM 846 C C . GLN A 1 111 ? -31.087 -0.657 6.227 1.00 44.44 111 GLN A C 1
ATOM 848 O O . GLN A 1 111 ? -31.015 0.158 5.318 1.00 44.44 111 GLN A O 1
ATOM 853 N N . ASP A 1 112 ? -30.028 -1.205 6.838 1.00 49.31 112 ASP A N 1
ATOM 854 C CA . ASP A 1 112 ? -28.726 -1.646 6.283 1.00 49.31 112 ASP A CA 1
ATOM 855 C C . ASP A 1 112 ? -28.080 -0.920 5.071 1.00 49.31 112 ASP A C 1
ATOM 857 O O . ASP A 1 112 ? -27.236 -1.499 4.382 1.00 49.31 112 ASP A O 1
ATOM 861 N N . GLU A 1 113 ? -28.380 0.347 4.789 1.00 56.06 113 GLU A N 1
ATOM 862 C CA . GLU A 1 113 ? -27.621 1.119 3.803 1.00 56.06 113 GLU A CA 1
ATOM 863 C C . GLU A 1 113 ? -26.316 1.612 4.440 1.00 56.06 113 GLU A C 1
ATOM 865 O O . GLU A 1 113 ? -26.263 2.630 5.128 1.00 56.06 113 GLU A O 1
ATOM 870 N N . LEU A 1 114 ? -25.241 0.844 4.232 1.00 64.19 114 LEU A N 1
ATOM 871 C CA . LEU A 1 114 ? -23.876 1.256 4.558 1.00 64.19 114 LEU A CA 1
ATOM 872 C C . LEU A 1 114 ? -23.559 2.574 3.841 1.00 64.19 114 LEU A C 1
ATOM 874 O O . LEU A 1 114 ? -23.504 2.619 2.610 1.00 64.19 114 LEU A O 1
ATOM 878 N N . GLU A 1 115 ? -23.321 3.631 4.618 1.00 74.44 115 GLU A N 1
ATOM 879 C CA . GLU A 1 115 ? -22.861 4.910 4.081 1.00 74.44 115 GLU A CA 1
ATOM 880 C C . GLU A 1 115 ? -21.591 4.720 3.227 1.00 74.44 115 GLU A C 1
ATOM 882 O O . GLU A 1 115 ? -20.738 3.882 3.551 1.00 74.44 115 GLU A O 1
ATOM 887 N N . PRO A 1 116 ? -21.421 5.496 2.139 1.00 81.69 116 PRO A N 1
ATOM 888 C CA . PRO A 1 116 ? -20.252 5.366 1.277 1.00 81.69 116 PRO A CA 1
ATOM 889 C C . PRO A 1 116 ? -18.964 5.663 2.062 1.00 81.69 116 PRO A C 1
ATOM 891 O O . PRO A 1 116 ? -18.966 6.532 2.935 1.00 81.69 116 PRO A O 1
ATOM 894 N N . PRO A 1 117 ? -17.840 4.983 1.790 1.00 88.50 117 PRO A N 1
ATOM 895 C CA . PRO A 1 117 ? -16.614 5.232 2.537 1.00 88.50 117 PRO A CA 1
ATOM 896 C C . PRO A 1 117 ? -16.084 6.650 2.310 1.00 88.50 117 PRO A C 1
ATOM 898 O O . PRO A 1 117 ? -16.189 7.194 1.213 1.00 88.50 117 PRO A O 1
ATOM 901 N N . ILE A 1 118 ? -15.462 7.211 3.344 1.00 90.19 118 ILE A N 1
ATOM 902 C CA . ILE A 1 118 ? -14.656 8.436 3.255 1.00 90.19 118 ILE A CA 1
ATOM 903 C C . ILE A 1 118 ? -13.260 8.087 2.726 1.00 90.19 118 ILE A C 1
ATOM 905 O O . ILE A 1 118 ? -12.718 8.783 1.869 1.00 90.19 118 ILE A O 1
ATOM 909 N N . LEU A 1 119 ? -12.701 6.972 3.203 1.00 93.81 119 LEU A N 1
ATOM 910 C CA . LEU A 1 119 ? -11.373 6.479 2.847 1.00 93.81 119 LEU A CA 1
ATOM 911 C C . LEU A 1 119 ? -11.465 5.033 2.363 1.00 93.81 119 LEU A C 1
ATOM 913 O O . LEU A 1 119 ? -12.073 4.188 3.015 1.00 93.81 119 LEU A O 1
ATOM 917 N N . GLU A 1 120 ? -10.810 4.732 1.249 1.00 95.88 120 GLU A N 1
ATOM 918 C CA . GLU A 1 120 ? -10.560 3.375 0.787 1.00 95.88 120 GLU A CA 1
ATOM 919 C C . GLU A 1 120 ? -9.054 3.124 0.655 1.00 95.88 120 GLU A C 1
ATOM 921 O O . GLU A 1 120 ? -8.353 3.816 -0.084 1.00 95.88 120 GLU A O 1
ATOM 926 N N . ILE A 1 121 ? -8.568 2.103 1.357 1.00 98.44 121 ILE A N 1
ATOM 927 C CA . ILE A 1 121 ? -7.184 1.635 1.291 1.00 98.44 121 ILE A CA 1
ATOM 928 C C . ILE A 1 121 ? -7.171 0.322 0.510 1.00 98.44 121 ILE A C 1
ATOM 930 O O . ILE A 1 121 ? -7.785 -0.665 0.916 1.00 98.44 121 ILE A O 1
ATOM 934 N N . ILE A 1 122 ? -6.479 0.324 -0.623 1.00 98.56 122 ILE A N 1
ATOM 935 C CA . ILE A 1 122 ? -6.373 -0.789 -1.560 1.00 98.56 122 ILE A CA 1
ATOM 936 C C . ILE A 1 122 ? -4.978 -1.392 -1.412 1.00 98.56 122 ILE A C 1
ATOM 938 O O . ILE A 1 122 ? -3.973 -0.718 -1.626 1.00 98.56 122 ILE A O 1
ATOM 942 N N . LEU A 1 123 ? -4.919 -2.666 -1.048 1.00 98.69 123 LEU A N 1
ATOM 943 C CA . LEU A 1 123 ? -3.687 -3.409 -0.808 1.00 98.69 123 LEU A CA 1
ATOM 944 C C . LEU A 1 123 ? -3.580 -4.513 -1.847 1.00 98.69 123 LEU A C 1
ATOM 946 O O . LEU A 1 123 ? -4.426 -5.412 -1.898 1.00 98.69 123 LEU A O 1
ATOM 950 N N . GLN A 1 124 ? -2.561 -4.418 -2.694 1.00 98.19 124 GLN A N 1
ATOM 951 C CA . GLN A 1 124 ? -2.317 -5.377 -3.754 1.00 98.19 124 GLN A CA 1
ATOM 952 C C . GLN A 1 124 ? -1.065 -6.195 -3.459 1.00 98.19 124 GLN A C 1
ATOM 954 O O . GLN A 1 124 ? 0.005 -5.637 -3.241 1.00 98.19 124 GLN A O 1
ATOM 959 N N . ASP A 1 125 ? -1.180 -7.518 -3.541 1.00 97.50 125 ASP A N 1
ATOM 960 C CA . ASP A 1 125 ? -0.029 -8.422 -3.502 1.00 97.50 125 ASP A CA 1
ATOM 961 C C . ASP A 1 125 ? -0.156 -9.516 -4.566 1.00 97.50 125 ASP A C 1
ATOM 963 O O . ASP A 1 125 ? -1.246 -9.817 -5.050 1.00 97.50 125 ASP A O 1
ATOM 967 N N . PHE A 1 126 ? 0.953 -10.138 -4.957 1.00 94.00 126 PHE A N 1
ATOM 968 C CA . PHE A 1 126 ? 0.891 -11.279 -5.866 1.00 94.00 126 PHE A CA 1
ATOM 969 C C . PHE A 1 126 ? 0.225 -12.490 -5.194 1.00 94.00 126 PHE A C 1
ATOM 971 O O . PHE A 1 126 ? -0.496 -13.246 -5.849 1.00 94.00 126 PHE A O 1
ATOM 978 N N . ASN A 1 127 ? 0.444 -12.672 -3.887 1.00 90.50 127 ASN A N 1
ATOM 979 C CA . ASN A 1 127 ? 0.052 -13.867 -3.154 1.00 90.50 127 ASN A CA 1
ATOM 980 C C . ASN A 1 127 ? -1.091 -13.594 -2.159 1.00 90.50 127 ASN A C 1
ATOM 982 O O . ASN A 1 127 ? -0.947 -12.852 -1.191 1.00 90.50 127 ASN A O 1
ATOM 986 N N . SER A 1 128 ? -2.220 -14.284 -2.334 1.00 94.94 128 SER A N 1
ATOM 987 C CA . SER A 1 128 ? -3.366 -14.198 -1.419 1.00 94.94 128 SER A CA 1
ATOM 988 C C . SER A 1 128 ? -3.044 -14.602 0.027 1.00 94.94 128 SER A C 1
ATOM 990 O O . SER A 1 128 ? -3.659 -14.083 0.957 1.00 94.94 128 SER A O 1
ATOM 992 N N . ASP A 1 129 ? -2.096 -15.522 0.241 1.00 93.56 129 ASP A N 1
ATOM 993 C CA . ASP A 1 129 ? -1.693 -15.924 1.594 1.00 93.56 129 ASP A CA 1
ATOM 994 C C . ASP A 1 129 ? -0.906 -14.818 2.303 1.00 93.56 129 ASP A C 1
ATOM 996 O O . ASP A 1 129 ? -1.049 -14.675 3.512 1.00 93.56 129 ASP A O 1
ATOM 1000 N N . VAL A 1 130 ? -0.138 -14.001 1.574 1.00 93.19 130 VAL A N 1
ATOM 1001 C CA . VAL A 1 130 ? 0.542 -12.824 2.144 1.00 93.19 130 VAL A CA 1
ATOM 1002 C C . VAL A 1 130 ? -0.499 -11.833 2.659 1.00 93.19 130 VAL A C 1
ATOM 1004 O O . VAL A 1 130 ? -0.440 -11.429 3.822 1.00 93.19 130 VAL A O 1
ATOM 1007 N N . LEU A 1 131 ? -1.526 -11.548 1.850 1.00 95.38 131 LEU A N 1
ATOM 1008 C CA . LEU A 1 131 ? -2.631 -10.677 2.257 1.00 95.38 131 LEU A CA 1
ATOM 1009 C C . LEU A 1 131 ? -3.329 -11.188 3.522 1.00 95.38 131 LEU A C 1
ATOM 1011 O O . LEU A 1 131 ? -3.591 -10.427 4.454 1.00 95.38 131 LEU A O 1
ATOM 1015 N N . ARG A 1 132 ? -3.608 -12.496 3.569 1.00 93.38 132 ARG A N 1
ATOM 1016 C CA . ARG A 1 132 ? -4.365 -13.127 4.656 1.00 93.38 132 ARG A CA 1
ATOM 1017 C C . ARG A 1 132 ? -3.563 -13.302 5.945 1.00 93.38 132 ARG A C 1
ATOM 1019 O O . ARG A 1 132 ? -4.130 -13.163 7.024 1.00 93.38 132 ARG A O 1
ATOM 1026 N N . LEU A 1 133 ? -2.291 -13.678 5.840 1.00 91.94 133 LEU A N 1
ATOM 1027 C CA . LEU A 1 133 ? -1.472 -14.115 6.976 1.00 91.94 133 LEU A CA 1
ATOM 1028 C C . LEU A 1 133 ? -0.508 -13.039 7.480 1.00 91.94 133 LEU A C 1
ATOM 1030 O O . LEU A 1 133 ? 0.016 -13.194 8.577 1.00 91.94 133 LEU A O 1
ATOM 1034 N N . LEU A 1 134 ? -0.280 -11.966 6.715 1.00 91.75 134 LEU A N 1
ATOM 1035 C CA . LEU A 1 134 ? 0.628 -10.885 7.103 1.00 91.75 134 LEU A CA 1
ATOM 1036 C C . LEU A 1 134 ? 0.001 -9.506 6.963 1.00 91.75 134 LEU A C 1
ATOM 1038 O O . LEU A 1 134 ? -0.103 -8.790 7.954 1.00 91.75 134 LEU A O 1
ATOM 1042 N N . THR A 1 135 ? -0.447 -9.140 5.763 1.00 96.50 135 THR A N 1
ATOM 1043 C CA . THR A 1 135 ? -0.945 -7.786 5.485 1.00 96.50 135 THR A CA 1
ATOM 1044 C C . THR A 1 135 ? -2.119 -7.430 6.400 1.00 96.50 135 THR A C 1
ATOM 1046 O O . THR A 1 135 ? -2.065 -6.431 7.116 1.00 96.50 135 THR A O 1
ATOM 1049 N N . PHE A 1 136 ? -3.171 -8.259 6.427 1.00 96.19 136 PHE A N 1
ATOM 1050 C CA . PHE A 1 136 ? -4.337 -8.009 7.274 1.00 96.19 136 PHE A CA 1
ATOM 1051 C C . PHE A 1 136 ? -4.009 -8.078 8.780 1.00 96.19 136 PHE A C 1
ATOM 1053 O O . PHE A 1 136 ? -4.343 -7.120 9.483 1.00 96.19 136 PHE A O 1
ATOM 1060 N N . PRO A 1 137 ? -3.321 -9.120 9.299 1.00 94.44 137 PRO A N 1
ATOM 1061 C CA . PRO A 1 137 ? -2.901 -9.152 10.701 1.00 94.44 137 PRO A CA 1
ATOM 1062 C C . PRO A 1 137 ? -2.073 -7.937 11.141 1.00 94.44 137 PRO A C 1
ATOM 1064 O O . PRO A 1 137 ? -2.296 -7.430 12.236 1.00 94.44 137 PRO A O 1
ATOM 1067 N N . ASN A 1 138 ? -1.180 -7.413 10.294 1.00 96.00 138 ASN A N 1
ATOM 1068 C CA . ASN A 1 138 ? -0.389 -6.226 10.632 1.00 96.00 138 ASN A CA 1
ATOM 1069 C C . ASN A 1 138 ? -1.243 -4.951 10.723 1.00 96.00 138 ASN A C 1
ATOM 1071 O O . ASN A 1 138 ? -1.006 -4.111 11.591 1.00 96.00 138 ASN A O 1
ATOM 1075 N N . ILE A 1 139 ? -2.265 -4.804 9.873 1.00 97.81 139 ILE A N 1
ATOM 1076 C CA . ILE A 1 139 ? -3.216 -3.683 9.968 1.00 97.81 139 ILE A CA 1
ATOM 1077 C C . ILE A 1 139 ? -4.067 -3.809 11.238 1.00 97.81 139 ILE A C 1
ATOM 1079 O O . ILE A 1 139 ? -4.281 -2.820 11.942 1.00 97.81 139 ILE A O 1
ATOM 1083 N N . LEU A 1 140 ? -4.510 -5.025 11.573 1.00 96.62 140 LEU A N 1
ATOM 1084 C CA . LEU A 1 140 ? -5.229 -5.283 12.821 1.00 96.62 140 LEU A CA 1
ATOM 1085 C C . LEU A 1 140 ? -4.357 -4.978 14.048 1.00 96.62 140 LEU A C 1
ATOM 1087 O O . LEU A 1 140 ? -4.830 -4.386 15.017 1.00 96.62 140 LEU A O 1
ATOM 1091 N N . LEU A 1 141 ? -3.068 -5.318 13.992 1.00 94.56 141 LEU A N 1
ATOM 1092 C CA . LEU A 1 141 ? -2.104 -4.984 15.036 1.00 94.56 141 LEU A CA 1
ATOM 1093 C C . LEU A 1 141 ? -1.924 -3.466 15.184 1.00 94.56 141 LEU A C 1
ATOM 1095 O O . LEU A 1 141 ? -1.846 -2.977 16.311 1.00 94.56 141 LEU A O 1
ATOM 1099 N N . ALA A 1 142 ? -1.902 -2.707 14.083 1.00 96.38 142 ALA A N 1
ATOM 1100 C CA . ALA A 1 142 ? -1.892 -1.244 14.143 1.00 96.38 142 ALA A CA 1
ATOM 1101 C C . ALA A 1 142 ? -3.125 -0.693 14.872 1.00 96.38 142 ALA A C 1
ATOM 1103 O O . ALA A 1 142 ? -2.982 0.196 15.711 1.00 96.38 142 ALA A O 1
ATOM 1104 N N . PHE A 1 143 ? -4.313 -1.246 14.610 1.00 97.38 143 PHE A N 1
ATOM 1105 C CA . PHE A 1 143 ? -5.524 -0.900 15.356 1.00 97.38 143 PHE A CA 1
ATOM 1106 C C . PHE A 1 143 ? -5.393 -1.237 16.845 1.00 97.38 143 PHE A C 1
ATOM 1108 O O . PHE A 1 143 ? -5.572 -0.353 17.680 1.00 97.38 143 PHE A O 1
ATOM 1115 N N . TYR A 1 144 ? -4.998 -2.466 17.186 1.00 94.81 144 TYR A N 1
ATOM 1116 C CA . TYR A 1 144 ? -4.801 -2.880 18.578 1.00 94.81 144 TYR A CA 1
ATOM 1117 C C . TYR A 1 144 ? -3.805 -1.975 19.321 1.00 94.81 144 TYR A C 1
ATOM 1119 O O . TYR A 1 144 ? -4.065 -1.504 20.425 1.00 94.81 144 TYR A O 1
ATOM 1127 N N . ARG A 1 145 ? -2.662 -1.649 18.711 1.00 93.62 145 ARG A N 1
ATOM 1128 C CA . ARG A 1 145 ? -1.687 -0.734 19.325 1.00 93.62 145 ARG A CA 1
ATOM 1129 C C . ARG A 1 145 ? -2.250 0.682 19.478 1.00 93.62 145 ARG A C 1
ATOM 1131 O O . ARG A 1 145 ? -1.994 1.326 20.496 1.00 93.62 145 ARG A O 1
ATOM 1138 N N . ALA A 1 146 ? -3.035 1.156 18.513 1.00 95.06 146 ALA A N 1
ATOM 1139 C CA . ALA A 1 146 ? -3.689 2.456 18.591 1.00 95.06 146 ALA A CA 1
ATOM 1140 C C . ALA A 1 146 ? -4.711 2.536 19.743 1.00 95.06 146 ALA A C 1
ATOM 1142 O O . ALA A 1 146 ? -4.757 3.559 20.432 1.00 95.06 146 ALA A O 1
ATOM 1143 N N . THR A 1 147 ? -5.478 1.470 20.021 1.00 92.94 147 THR A N 1
ATOM 1144 C CA . THR A 1 147 ? -6.424 1.446 21.156 1.00 92.94 147 THR A CA 1
ATOM 1145 C C . THR A 1 147 ? -5.713 1.535 22.503 1.00 92.94 147 THR A C 1
ATOM 1147 O O . THR A 1 147 ? -6.166 2.286 23.374 1.00 92.94 147 THR A O 1
ATOM 1150 N N . LEU A 1 148 ? -4.567 0.862 22.658 1.00 90.94 148 LEU A N 1
ATOM 1151 C CA . LEU A 1 148 ? -3.744 0.944 23.867 1.00 90.94 148 LEU A CA 1
ATOM 1152 C C . LEU A 1 148 ? -3.229 2.367 24.112 1.00 90.94 148 LEU A C 1
ATOM 1154 O O . LEU A 1 148 ? -3.331 2.877 25.228 1.00 90.94 148 LEU A O 1
ATOM 1158 N N . ILE A 1 149 ? -2.710 3.033 23.078 1.00 89.06 149 ILE A N 1
ATOM 1159 C CA . ILE A 1 149 ? -2.174 4.399 23.199 1.00 89.06 149 ILE A CA 1
ATOM 1160 C C . ILE A 1 149 ? -3.283 5.398 23.496 1.00 89.06 149 ILE A C 1
ATOM 1162 O O . ILE A 1 149 ? -3.170 6.176 24.444 1.00 89.06 149 ILE A O 1
ATOM 1166 N N . ALA A 1 150 ? -4.390 5.332 22.754 1.00 86.25 150 ALA A N 1
ATOM 1167 C CA . ALA A 1 150 ? -5.545 6.170 23.035 1.00 86.25 150 ALA A CA 1
ATOM 1168 C C . ALA A 1 150 ? -6.048 5.927 24.471 1.00 86.25 150 ALA A C 1
ATOM 1170 O O . ALA A 1 150 ? -6.402 6.868 25.179 1.00 86.25 150 ALA A O 1
ATOM 1171 N N . GLY A 1 151 ? -6.075 4.674 24.943 1.00 77.19 151 GLY A N 1
ATOM 1172 C CA . GLY A 1 151 ? -6.453 4.293 26.311 1.00 77.19 151 GLY A CA 1
ATOM 1173 C C . GLY A 1 151 ? -5.554 4.872 27.412 1.00 77.19 151 GLY A C 1
ATOM 1174 O O . GLY A 1 151 ? -6.073 5.347 28.422 1.00 77.19 151 GLY A O 1
ATOM 1175 N N . LYS A 1 152 ? -4.230 4.896 27.206 1.00 69.31 152 LYS A N 1
ATOM 1176 C CA . LYS A 1 152 ? -3.239 5.405 28.177 1.00 69.31 152 LYS A CA 1
ATOM 1177 C C . LYS A 1 152 ? -3.352 6.905 28.466 1.00 69.31 152 LYS A C 1
ATOM 1179 O O . LYS A 1 152 ? -3.026 7.317 29.574 1.00 69.31 152 LYS A O 1
ATOM 1184 N N . SER A 1 153 ? -3.905 7.706 27.551 1.00 58.06 153 SER A N 1
ATOM 1185 C CA . SER A 1 153 ? -4.118 9.156 27.741 1.00 58.06 153 SER A CA 1
ATOM 1186 C C . SER A 1 153 ? -5.050 9.530 28.919 1.00 58.06 153 SER A C 1
ATOM 1188 O O . SER A 1 153 ? -5.302 10.713 29.144 1.00 58.06 153 SER A O 1
ATOM 1190 N N . LYS A 1 154 ? -5.596 8.550 29.656 1.00 47.84 154 LYS A N 1
ATOM 1191 C CA . LYS A 1 154 ? -6.524 8.722 30.784 1.00 47.84 154 LYS A CA 1
ATOM 1192 C C . LYS A 1 154 ? -5.989 8.329 32.164 1.00 47.84 154 LYS A C 1
ATOM 1194 O O . LYS A 1 154 ? -6.767 8.454 33.106 1.00 47.84 154 LYS A O 1
ATOM 1199 N N . GLN A 1 155 ? -4.748 7.866 32.344 1.00 39.72 155 GLN A N 1
ATOM 1200 C CA . GLN A 1 155 ? -4.233 7.778 33.718 1.00 39.72 155 GLN A CA 1
ATOM 1201 C C . GLN A 1 155 ? -3.825 9.184 34.179 1.00 39.72 155 GLN A C 1
ATOM 1203 O O . GLN A 1 155 ? -2.861 9.720 33.636 1.00 39.72 155 GLN A O 1
ATOM 1208 N N . PRO A 1 156 ? -4.543 9.822 35.128 1.00 43.12 156 PRO A N 1
ATOM 1209 C CA . PRO A 1 156 ? -3.996 10.994 35.789 1.00 43.12 156 PRO A CA 1
ATOM 1210 C C . PRO A 1 156 ? -2.702 10.553 36.470 1.00 43.12 156 PRO A C 1
ATOM 1212 O O . PRO A 1 156 ? -2.707 9.568 37.213 1.00 43.12 156 PRO A O 1
ATOM 1215 N N . GLU A 1 157 ? -1.604 11.258 36.205 1.00 43.97 157 GLU A N 1
ATOM 1216 C CA . GLU A 1 157 ? -0.422 11.174 37.052 1.00 43.97 157 GLU A CA 1
ATOM 1217 C C . GLU A 1 157 ? -0.891 11.437 38.484 1.00 43.97 157 GLU A C 1
ATOM 1219 O O . GLU A 1 157 ? -1.298 12.547 38.831 1.00 43.97 157 GLU A O 1
ATOM 1224 N N . VAL A 1 158 ? -0.925 10.392 39.309 1.00 40.41 158 VAL A N 1
ATOM 1225 C CA . VAL A 1 158 ? -1.051 10.571 40.751 1.00 40.41 158 VAL A CA 1
ATOM 1226 C C . VAL A 1 158 ? 0.221 11.312 41.155 1.00 40.41 158 VAL A C 1
ATOM 1228 O O . VAL A 1 158 ? 1.302 10.770 40.913 1.00 40.41 158 VAL A O 1
ATOM 1231 N N . PRO A 1 159 ? 0.145 12.526 41.732 1.00 42.72 159 PRO A N 1
ATOM 1232 C CA . PRO A 1 159 ? 1.333 13.182 42.248 1.00 42.72 159 PRO A CA 1
ATOM 1233 C C . PRO A 1 159 ? 1.914 12.268 43.325 1.00 42.72 159 PRO A C 1
ATOM 1235 O O . PRO A 1 159 ? 1.309 12.093 44.384 1.00 42.72 159 PRO A O 1
ATOM 1238 N N . GLN A 1 160 ? 3.046 11.623 43.041 1.00 43.09 160 GLN A N 1
ATOM 1239 C CA . GLN A 1 160 ? 3.814 10.961 44.083 1.00 43.09 160 GLN A CA 1
ATOM 1240 C C . GLN A 1 160 ? 4.285 12.060 45.030 1.00 43.09 160 GLN A C 1
ATOM 1242 O O . GLN A 1 160 ? 5.076 12.925 44.653 1.00 43.09 160 GLN A O 1
ATOM 1247 N N . GLU A 1 161 ? 3.732 12.059 46.242 1.00 37.84 161 GLU A N 1
ATOM 1248 C CA . GLU A 1 161 ? 4.211 12.895 47.332 1.00 37.84 161 GLU A CA 1
ATOM 1249 C C . GLU A 1 161 ? 5.716 12.667 47.491 1.00 37.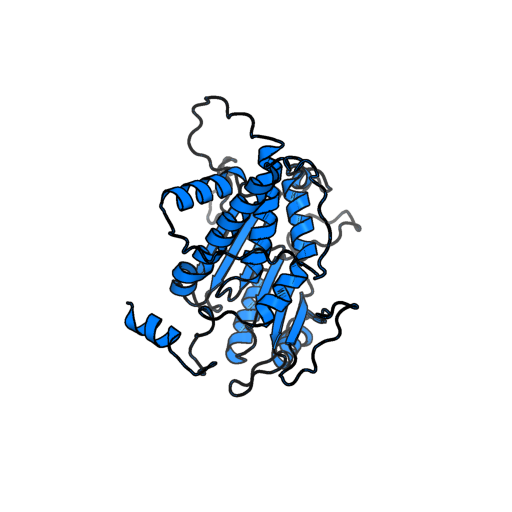84 161 GLU A C 1
ATOM 1251 O O . GLU A 1 161 ? 6.184 11.542 47.676 1.00 37.84 161 GLU A O 1
ATOM 1256 N N . ALA A 1 162 ? 6.469 13.757 47.364 1.00 41.78 162 ALA A N 1
ATOM 1257 C CA . ALA A 1 162 ? 7.904 13.775 47.544 1.00 41.78 162 ALA A CA 1
ATOM 1258 C C . ALA A 1 162 ? 8.246 13.346 48.977 1.00 41.78 162 ALA A C 1
ATOM 1260 O O . ALA A 1 162 ? 8.004 14.083 49.933 1.00 41.78 162 ALA A O 1
ATOM 1261 N N . SER A 1 163 ? 8.832 12.160 49.124 1.00 37.09 163 SER A N 1
ATOM 1262 C CA . SER A 1 163 ? 9.671 11.844 50.274 1.00 37.09 163 SER A CA 1
ATOM 1263 C C . SER A 1 163 ? 11.127 11.982 49.845 1.00 37.09 163 SER A C 1
ATOM 1265 O O . SER A 1 163 ? 11.644 11.147 49.102 1.00 37.09 163 SER A O 1
ATOM 1267 N N . ASP A 1 164 ? 11.757 13.059 50.303 1.00 40.81 164 ASP A N 1
ATOM 1268 C CA . ASP A 1 164 ? 13.180 13.339 50.146 1.00 40.81 164 ASP A CA 1
ATOM 1269 C C . ASP A 1 164 ? 14.042 12.201 50.720 1.00 40.81 164 ASP A C 1
ATOM 1271 O O . ASP A 1 164 ? 14.008 11.935 51.923 1.00 40.81 164 ASP A O 1
ATOM 1275 N N . ALA A 1 165 ? 14.866 11.576 49.875 1.00 37.84 165 ALA A N 1
ATOM 1276 C CA . ALA A 1 165 ? 16.136 10.975 50.278 1.00 37.84 165 ALA A CA 1
ATOM 1277 C C . ALA A 1 165 ? 17.080 10.856 49.068 1.00 37.84 165 ALA A C 1
ATOM 1279 O O . ALA A 1 165 ? 16.692 10.446 47.978 1.00 37.84 165 ALA A O 1
ATOM 1280 N N . GLU A 1 166 ? 18.322 11.274 49.286 1.00 38.91 166 GLU A N 1
ATOM 1281 C CA . GLU A 1 166 ? 19.331 11.674 48.308 1.00 38.91 166 GLU A CA 1
ATOM 1282 C C . GLU A 1 166 ? 19.935 10.564 47.424 1.00 38.91 166 GLU A C 1
ATOM 1284 O O . GLU A 1 166 ? 20.273 9.474 47.875 1.00 38.91 166 GLU A O 1
ATOM 1289 N N . SER A 1 167 ? 20.269 10.986 46.198 1.00 36.75 167 SER A N 1
ATOM 1290 C CA . SER A 1 167 ? 21.432 10.605 45.378 1.00 36.75 167 SER A CA 1
ATOM 1291 C C . SER A 1 167 ? 21.587 9.151 44.906 1.00 36.75 167 SER A C 1
ATOM 1293 O O . SER A 1 167 ? 21.995 8.258 45.640 1.00 36.75 167 SER A O 1
ATOM 1295 N N . THR A 1 168 ? 21.453 8.953 43.594 1.00 30.78 168 THR A N 1
ATOM 1296 C CA . THR A 1 168 ? 22.532 8.422 42.740 1.00 30.78 168 THR A CA 1
ATOM 1297 C C . THR A 1 168 ? 22.189 8.671 41.273 1.00 30.78 168 THR A C 1
ATOM 1299 O O . THR A 1 168 ? 21.052 8.543 40.835 1.00 30.78 168 THR A O 1
ATOM 1302 N N . SER A 1 169 ? 23.200 9.115 40.540 1.00 38.94 169 SER A N 1
ATOM 1303 C CA . SER A 1 169 ? 23.232 9.305 39.096 1.00 38.94 169 SER A CA 1
ATOM 1304 C C . SER A 1 169 ? 22.887 8.028 38.334 1.00 38.94 169 SER A C 1
ATOM 1306 O O . SER A 1 169 ? 23.501 7.003 38.606 1.00 38.94 169 SER A O 1
ATOM 1308 N N . GLU A 1 170 ? 22.012 8.125 37.336 1.00 35.91 170 GLU A N 1
ATOM 1309 C CA . GLU A 1 170 ? 22.237 7.658 35.961 1.00 35.91 170 GLU A CA 1
ATOM 1310 C C . GLU A 1 170 ? 21.013 8.006 35.103 1.00 35.91 170 GLU A C 1
ATOM 1312 O O . GLU A 1 170 ? 19.877 8.022 35.572 1.00 35.91 170 GLU A O 1
ATOM 1317 N N . GLU A 1 171 ? 21.270 8.366 33.849 1.00 37.00 171 GLU A N 1
ATOM 1318 C CA . GLU A 1 171 ? 20.303 8.788 32.840 1.00 37.00 171 GLU A CA 1
ATOM 1319 C C . GLU A 1 171 ? 19.294 7.669 32.535 1.00 37.00 171 GLU A C 1
ATOM 1321 O O . GLU A 1 171 ? 19.416 6.916 31.568 1.00 37.00 171 GLU A O 1
ATOM 1326 N N . GLY A 1 172 ? 18.258 7.571 33.363 1.00 32.19 172 GLY A N 1
ATOM 1327 C CA . GLY A 1 172 ? 17.085 6.744 33.131 1.00 32.19 172 GLY A CA 1
ATOM 1328 C C . GLY A 1 172 ? 16.242 7.322 32.003 1.00 32.19 172 GLY A C 1
ATOM 1329 O O . GLY A 1 172 ? 15.187 7.905 32.241 1.00 32.19 172 GLY A O 1
ATOM 1330 N N . ARG A 1 173 ? 16.674 7.144 30.748 1.00 37.91 173 ARG A N 1
ATOM 1331 C CA . ARG A 1 173 ? 15.706 7.066 29.650 1.00 37.91 173 ARG A CA 1
ATOM 1332 C C . ARG A 1 173 ? 14.749 5.953 30.047 1.00 37.91 173 ARG A C 1
ATOM 1334 O O . ARG A 1 173 ? 15.190 4.810 30.162 1.00 37.91 173 ARG A O 1
ATOM 1341 N N . ALA A 1 174 ? 13.485 6.289 30.286 1.00 40.31 174 ALA A N 1
ATOM 1342 C CA . ALA A 1 174 ? 12.417 5.314 30.403 1.00 40.31 174 ALA A CA 1
ATOM 1343 C C . ALA A 1 174 ? 12.429 4.479 29.117 1.00 40.31 174 ALA A C 1
ATOM 1345 O O . ALA A 1 174 ? 11.869 4.860 28.093 1.00 40.31 174 ALA A O 1
ATOM 1346 N N . ARG A 1 175 ? 13.168 3.367 29.137 1.00 42.19 175 ARG A N 1
ATOM 1347 C CA . ARG A 1 175 ? 12.936 2.264 28.225 1.00 42.19 175 ARG A CA 1
ATOM 1348 C C . ARG A 1 175 ? 11.549 1.805 28.625 1.00 42.19 175 ARG A C 1
ATOM 1350 O O . ARG A 1 175 ? 11.402 1.182 29.670 1.00 42.19 175 ARG A O 1
ATOM 1357 N N . GLU A 1 176 ? 10.536 2.211 27.865 1.00 47.25 176 GLU A N 1
ATOM 1358 C CA . GLU A 1 176 ? 9.281 1.477 27.859 1.00 47.25 176 GLU A CA 1
ATOM 1359 C C . GLU A 1 176 ? 9.685 0.021 27.636 1.00 47.25 176 GLU A C 1
ATOM 1361 O O . GLU A 1 176 ? 10.170 -0.335 26.561 1.00 47.25 176 GLU A O 1
ATOM 1366 N N . GLU A 1 177 ? 9.621 -0.795 28.688 1.00 44.22 177 GLU A N 1
ATOM 1367 C CA . GLU A 1 177 ? 9.737 -2.235 28.548 1.00 44.22 177 GLU A CA 1
ATOM 1368 C C . GLU A 1 177 ? 8.597 -2.626 27.610 1.00 44.22 177 GLU A C 1
ATOM 1370 O O . GLU A 1 177 ? 7.426 -2.643 27.993 1.00 44.22 177 GLU A O 1
ATOM 1375 N N . MET A 1 178 ? 8.925 -2.828 26.332 1.00 47.91 178 MET A N 1
ATOM 1376 C CA . MET A 1 178 ? 8.025 -3.445 25.376 1.00 47.91 178 MET A CA 1
ATOM 1377 C C . MET A 1 178 ? 7.810 -4.864 25.876 1.00 47.91 178 MET A C 1
ATOM 1379 O O . MET A 1 178 ? 8.583 -5.763 25.559 1.00 47.91 178 MET A O 1
ATOM 1383 N N . ILE A 1 179 ? 6.788 -5.052 26.705 1.00 48.50 179 ILE A N 1
ATOM 1384 C CA . ILE A 1 179 ? 6.293 -6.381 27.017 1.00 48.50 179 ILE A CA 1
ATOM 1385 C C . ILE A 1 179 ? 5.794 -6.931 25.675 1.00 48.50 179 ILE A C 1
ATOM 1387 O O . ILE A 1 179 ? 4.794 -6.462 25.118 1.00 48.50 179 ILE A O 1
ATOM 1391 N N . GLU A 1 180 ? 6.579 -7.837 25.091 1.00 53.62 180 GLU A N 1
ATOM 1392 C CA . GLU A 1 180 ? 6.170 -8.683 23.974 1.00 53.62 180 GLU A CA 1
ATOM 1393 C C . GLU A 1 180 ? 5.096 -9.633 24.505 1.00 53.62 180 GLU A C 1
ATOM 1395 O O . GLU A 1 180 ? 5.369 -10.752 24.927 1.00 53.62 180 GLU A O 1
ATOM 1400 N N . GLU A 1 181 ? 3.865 -9.137 24.576 1.00 62.31 181 GLU A N 1
ATOM 1401 C CA . GLU A 1 181 ? 2.697 -9.978 24.797 1.00 62.31 181 GLU A CA 1
ATOM 1402 C C . GLU A 1 181 ? 2.280 -10.579 23.454 1.00 62.31 181 GLU A C 1
ATOM 1404 O O . GLU A 1 181 ? 2.079 -9.852 22.473 1.00 62.31 181 GLU A O 1
ATOM 1409 N N . ASP A 1 182 ? 2.146 -11.904 23.416 1.00 71.19 182 ASP A N 1
ATOM 1410 C CA . ASP A 1 182 ? 1.549 -12.607 22.286 1.00 71.19 182 ASP A CA 1
ATOM 1411 C C . ASP A 1 182 ? 0.098 -12.131 22.119 1.00 71.19 182 ASP A C 1
ATOM 1413 O O . ASP A 1 182 ? -0.756 -12.361 22.977 1.00 71.19 182 ASP A O 1
ATOM 1417 N N . LEU A 1 183 ? -0.190 -11.440 21.012 1.00 80.19 183 LEU A N 1
ATOM 1418 C CA . LEU A 1 183 ? -1.543 -10.994 20.693 1.00 80.19 183 LEU A CA 1
ATOM 1419 C C . LEU A 1 183 ? -2.336 -12.145 20.071 1.00 80.19 183 LEU A C 1
ATOM 1421 O O . LEU A 1 183 ? -2.103 -12.526 18.922 1.00 80.19 183 LEU A O 1
ATOM 1425 N N . GLU A 1 184 ? -3.327 -12.652 20.797 1.00 83.69 184 GLU A N 1
ATOM 1426 C CA . GLU A 1 184 ? -4.307 -13.576 20.236 1.00 83.69 184 GLU A CA 1
ATOM 1427 C C . GLU A 1 184 ? -5.355 -12.811 19.410 1.00 83.69 184 GLU A C 1
ATOM 1429 O O . GLU A 1 184 ? -6.005 -11.882 19.890 1.00 83.69 184 GLU A O 1
ATOM 1434 N N . ILE A 1 185 ? -5.535 -13.200 18.144 1.00 85.75 185 ILE A N 1
ATOM 1435 C CA . ILE A 1 185 ? -6.544 -12.599 17.262 1.00 85.75 185 ILE A CA 1
ATOM 1436 C C . ILE A 1 185 ? -7.914 -13.232 17.556 1.00 85.75 185 ILE A C 1
ATOM 1438 O O . ILE A 1 185 ? -8.328 -14.188 16.889 1.00 85.75 185 ILE A O 1
ATOM 1442 N N . THR A 1 186 ? -8.619 -12.689 18.549 1.00 90.75 186 THR A N 1
ATOM 1443 C CA . THR A 1 186 ? -9.957 -13.155 18.952 1.00 90.75 186 THR A CA 1
ATOM 1444 C C . THR A 1 186 ? -11.068 -12.633 18.030 1.00 90.75 186 THR A C 1
ATOM 1446 O O . THR A 1 186 ? -10.860 -11.725 17.217 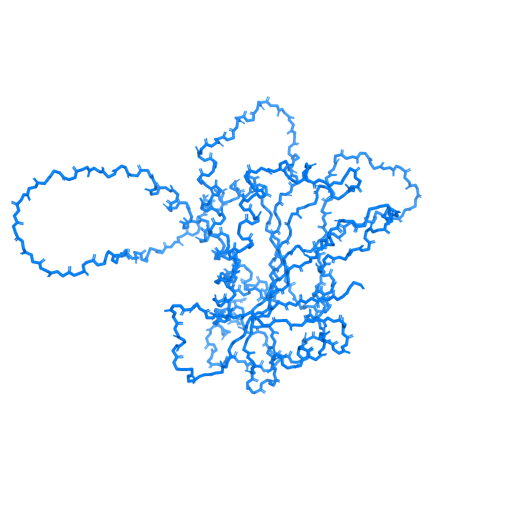1.00 90.75 186 THR A O 1
ATOM 1449 N N . ASP A 1 187 ? -12.268 -13.211 18.120 1.00 92.38 187 ASP A N 1
ATOM 1450 C CA . ASP A 1 187 ? -13.427 -12.748 17.344 1.00 92.38 187 ASP A CA 1
ATOM 1451 C C . ASP A 1 187 ? -13.979 -11.412 17.865 1.00 92.38 187 ASP A C 1
ATOM 1453 O O . ASP A 1 187 ? -14.491 -10.606 17.084 1.00 92.38 187 ASP A O 1
ATOM 1457 N N . GLU A 1 188 ? -13.796 -11.124 19.154 1.00 93.06 188 GLU A N 1
ATOM 1458 C CA . GLU A 1 188 ? -14.102 -9.828 19.759 1.00 93.06 188 GLU A CA 1
ATOM 1459 C C . GLU A 1 188 ? -13.223 -8.735 19.150 1.00 93.06 188 GLU A C 1
ATOM 1461 O O . GLU A 1 188 ? -13.751 -7.738 18.665 1.00 93.06 188 GLU A O 1
ATOM 1466 N N . LEU A 1 189 ? -11.903 -8.957 19.062 1.00 92.44 189 LEU A N 1
ATOM 1467 C CA . LEU A 1 189 ? -10.978 -7.993 18.458 1.00 92.44 189 LEU A CA 1
ATOM 1468 C C . LEU A 1 189 ? -11.325 -7.713 16.986 1.00 92.44 189 LEU A C 1
ATOM 1470 O O . LEU A 1 189 ? -11.304 -6.564 16.544 1.00 92.44 189 LEU A O 1
ATOM 1474 N N . LYS A 1 190 ? -11.687 -8.749 16.215 1.00 93.00 190 LYS A N 1
ATOM 1475 C CA . LYS A 1 190 ? -12.152 -8.579 14.825 1.00 93.00 190 LYS A CA 1
ATOM 1476 C C . LYS A 1 190 ? -13.449 -7.774 14.757 1.00 93.00 190 LYS A C 1
ATOM 1478 O O . LYS A 1 190 ? -13.603 -6.948 13.859 1.00 93.00 190 LYS A O 1
ATOM 1483 N N . THR A 1 191 ? -14.372 -8.020 15.686 1.00 95.06 191 THR A N 1
ATOM 1484 C CA . THR A 1 191 ? -15.656 -7.315 15.761 1.00 95.06 191 THR A CA 1
ATOM 1485 C C . THR A 1 191 ? -15.444 -5.842 16.091 1.00 95.06 191 THR A C 1
ATOM 1487 O O . THR A 1 191 ? -15.968 -4.985 15.383 1.00 95.06 191 THR A O 1
ATOM 1490 N N . GLU A 1 192 ? -14.627 -5.533 17.098 1.00 95.62 192 GLU A N 1
ATOM 1491 C CA . GLU A 1 192 ? -14.260 -4.160 17.459 1.00 95.62 192 GLU A CA 1
ATOM 1492 C C . GLU A 1 192 ? -13.586 -3.432 16.298 1.00 95.62 192 GLU A C 1
ATOM 1494 O O . GLU A 1 192 ? -13.949 -2.298 15.986 1.00 95.62 192 GLU A O 1
ATOM 1499 N N . PHE A 1 193 ? -12.658 -4.096 15.605 1.00 97.12 193 PHE A N 1
ATOM 1500 C CA . PHE A 1 193 ? -12.009 -3.517 14.434 1.00 97.12 193 PHE A CA 1
ATOM 1501 C C . PHE A 1 193 ? -13.004 -3.246 13.298 1.00 97.12 193 PHE A C 1
ATOM 1503 O O . PHE A 1 193 ? -12.986 -2.170 12.702 1.00 97.12 193 PHE A O 1
ATOM 1510 N N . GLY A 1 194 ? -13.916 -4.183 13.023 1.00 95.50 194 GLY A N 1
ATOM 1511 C CA . GLY A 1 194 ? -14.966 -4.006 12.020 1.00 95.50 194 GLY A CA 1
ATOM 1512 C C . GLY A 1 194 ? -15.920 -2.853 12.350 1.00 95.50 194 GLY A C 1
ATOM 1513 O O . GLY A 1 194 ? -16.259 -2.065 11.466 1.00 95.50 194 GLY A O 1
ATOM 1514 N N . LEU A 1 195 ? -16.312 -2.716 13.620 1.00 94.50 195 LEU A N 1
ATOM 1515 C CA . LEU A 1 195 ? -17.120 -1.592 14.099 1.00 94.50 195 LEU A CA 1
ATOM 1516 C C . LEU A 1 195 ? -16.374 -0.269 13.937 1.00 94.50 195 LEU A C 1
ATOM 1518 O O . LEU A 1 195 ? -16.928 0.663 13.360 1.00 94.50 195 LEU A O 1
ATOM 1522 N N . PHE A 1 196 ? -15.108 -0.218 14.355 1.00 95.88 196 PHE A N 1
ATOM 1523 C CA . PHE A 1 196 ? -14.259 0.957 14.206 1.00 95.88 196 PHE A CA 1
ATOM 1524 C C . PHE A 1 196 ? -14.136 1.396 12.739 1.00 95.88 196 PHE A C 1
ATOM 1526 O O . PHE A 1 196 ? -14.313 2.576 12.433 1.00 95.88 196 PHE A O 1
ATOM 1533 N N . LEU A 1 197 ? -13.879 0.468 11.811 1.00 95.94 197 LEU A N 1
ATOM 1534 C CA . LEU A 1 197 ? -13.809 0.787 10.382 1.00 95.94 197 LEU A CA 1
ATOM 1535 C C . LEU A 1 197 ? -15.144 1.325 9.854 1.00 95.94 197 LEU A C 1
ATOM 1537 O O . LEU A 1 197 ? -15.152 2.308 9.114 1.00 95.94 197 LEU A O 1
ATOM 1541 N N . ARG A 1 198 ? -16.271 0.718 10.252 1.00 91.75 198 ARG A N 1
ATOM 1542 C CA . ARG A 1 198 ? -17.613 1.140 9.826 1.00 91.75 198 ARG A CA 1
ATOM 1543 C C . ARG A 1 198 ? -17.975 2.526 10.353 1.00 91.75 198 ARG A C 1
ATOM 1545 O O . ARG A 1 198 ? -18.430 3.357 9.577 1.00 91.75 198 ARG A O 1
ATOM 1552 N N . GLU A 1 199 ? -17.752 2.780 11.640 1.00 90.44 199 GLU A N 1
ATOM 1553 C CA . GLU A 1 199 ? -18.023 4.073 12.283 1.00 90.44 199 GLU A CA 1
ATOM 1554 C C . GLU A 1 199 ? -17.221 5.207 11.644 1.00 90.44 199 GLU A C 1
ATOM 1556 O O . GLU A 1 199 ? -17.745 6.296 11.437 1.00 90.44 199 GLU A O 1
ATOM 1561 N N . ASN A 1 200 ? -15.969 4.934 11.273 1.00 91.75 200 ASN A N 1
ATOM 1562 C CA . ASN A 1 200 ? -15.111 5.906 10.602 1.00 91.75 200 ASN A CA 1
ATOM 1563 C C . ASN A 1 200 ? -15.214 5.837 9.069 1.00 91.75 200 ASN A C 1
ATOM 1565 O O . ASN A 1 200 ? -14.436 6.486 8.380 1.00 91.75 200 ASN A O 1
ATOM 1569 N N . ARG A 1 201 ? -16.143 5.051 8.503 1.00 92.00 201 ARG A N 1
ATOM 1570 C CA . ARG A 1 201 ? -16.353 4.918 7.048 1.00 92.00 201 ARG A CA 1
ATOM 1571 C C . ARG A 1 201 ? -15.053 4.621 6.277 1.00 92.00 201 ARG A C 1
ATOM 1573 O O . ARG A 1 201 ? -14.816 5.171 5.199 1.00 92.00 201 ARG A O 1
ATOM 1580 N N . ILE A 1 202 ? -14.207 3.749 6.827 1.00 95.19 202 ILE A N 1
ATOM 1581 C CA . ILE A 1 202 ? -12.955 3.283 6.214 1.00 95.19 202 ILE A CA 1
ATOM 1582 C C . ILE A 1 202 ? -13.196 1.922 5.560 1.00 95.19 202 ILE A C 1
ATOM 1584 O O . ILE A 1 202 ? -13.627 0.971 6.211 1.00 95.19 202 ILE A O 1
ATOM 1588 N N . ARG A 1 203 ? -12.863 1.803 4.274 1.00 95.88 203 ARG A N 1
ATOM 1589 C CA . ARG A 1 203 ? -12.891 0.543 3.525 1.00 95.88 203 ARG A CA 1
ATOM 1590 C C . ARG A 1 203 ? -11.476 0.023 3.297 1.00 95.88 203 ARG A C 1
ATOM 1592 O O . ARG A 1 203 ? -10.612 0.756 2.826 1.00 95.88 203 ARG A O 1
ATOM 1599 N N . LEU A 1 204 ? -11.260 -1.257 3.584 1.00 97.75 204 LEU A N 1
ATOM 1600 C CA . LEU A 1 204 ? -10.054 -1.985 3.191 1.00 97.75 204 LEU A CA 1
ATOM 1601 C C . LEU A 1 204 ? -10.396 -2.918 2.028 1.00 97.75 204 LEU A C 1
ATOM 1603 O O . LEU A 1 204 ? -11.325 -3.719 2.138 1.00 97.75 204 LEU A O 1
ATOM 1607 N N . THR A 1 205 ? -9.641 -2.828 0.939 1.00 97.56 205 THR A N 1
ATOM 1608 C CA . THR A 1 205 ? -9.832 -3.639 -0.266 1.00 97.56 205 THR A CA 1
ATOM 1609 C C . THR A 1 205 ? -8.549 -4.404 -0.568 1.00 97.56 205 THR A C 1
ATOM 1611 O O . THR A 1 205 ? -7.490 -3.808 -0.731 1.00 97.56 205 THR A O 1
ATOM 1614 N N . PHE A 1 206 ? -8.636 -5.730 -0.662 1.00 98.06 206 PHE A N 1
ATOM 1615 C CA . PHE A 1 206 ? -7.490 -6.612 -0.895 1.00 98.06 206 PHE A CA 1
ATOM 1616 C C . PHE A 1 206 ? -7.561 -7.198 -2.306 1.00 98.06 206 PHE A C 1
ATOM 1618 O O . PHE A 1 206 ? -8.563 -7.817 -2.665 1.00 98.06 206 PHE A O 1
ATOM 1625 N N . VAL A 1 207 ? -6.506 -7.022 -3.102 1.00 97.81 207 VAL A N 1
ATOM 1626 C CA . VAL A 1 207 ? -6.424 -7.514 -4.486 1.00 97.81 207 VAL A CA 1
ATOM 1627 C C . VAL A 1 207 ? -5.223 -8.442 -4.608 1.00 97.81 207 VAL A C 1
ATOM 1629 O O . VAL A 1 207 ? -4.096 -8.026 -4.359 1.00 97.81 207 VAL A O 1
ATOM 1632 N N . TYR A 1 208 ? -5.441 -9.698 -4.999 1.00 96.06 208 TYR A N 1
ATOM 1633 C CA . TYR A 1 208 ? -4.347 -10.647 -5.205 1.00 96.06 208 TYR A CA 1
ATOM 1634 C C . TYR A 1 208 ? -4.174 -11.020 -6.677 1.00 96.06 208 TYR A C 1
ATOM 1636 O O . TYR A 1 208 ? -5.147 -11.082 -7.429 1.00 96.06 208 TYR A O 1
ATOM 1644 N N . GLY A 1 209 ? -2.938 -11.321 -7.067 1.00 94.56 209 GLY A N 1
ATOM 1645 C CA . GLY A 1 209 ? -2.595 -11.809 -8.401 1.00 94.56 209 GLY A CA 1
ATOM 1646 C C . GLY A 1 209 ? -1.525 -10.967 -9.101 1.00 94.56 209 GLY A C 1
ATOM 1647 O O . GLY A 1 209 ? -1.033 -9.984 -8.541 1.00 94.56 209 GLY A O 1
ATOM 1648 N N . PRO A 1 210 ? -1.126 -11.361 -10.323 1.00 95.06 210 PRO A N 1
ATOM 1649 C CA . PRO A 1 210 ? -0.122 -10.634 -11.088 1.00 95.06 210 PRO A CA 1
ATOM 1650 C C . PRO A 1 210 ? -0.619 -9.249 -11.508 1.00 95.06 210 PRO A C 1
ATOM 1652 O O . PRO A 1 210 ? -1.804 -9.043 -11.772 1.00 95.06 210 PRO A O 1
ATOM 1655 N N . TRP A 1 211 ? 0.318 -8.310 -11.651 1.00 96.94 211 TRP A N 1
ATOM 1656 C CA . TRP A 1 211 ? 0.028 -6.954 -12.125 1.00 96.94 211 TRP A CA 1
ATOM 1657 C C . TRP A 1 211 ? -0.574 -6.920 -13.532 1.00 96.94 211 TRP A C 1
ATOM 1659 O O . TRP A 1 211 ? -1.397 -6.057 -13.813 1.00 96.94 211 TRP A O 1
ATOM 1669 N N . SER A 1 212 ? -0.245 -7.891 -14.389 1.00 95.38 212 SER A N 1
ATOM 1670 C CA . SER A 1 212 ? -0.809 -8.008 -15.741 1.00 95.38 212 SER A CA 1
ATOM 1671 C C . SER A 1 212 ? -2.330 -8.194 -15.771 1.00 95.38 212 SER A C 1
ATOM 1673 O O . SER A 1 212 ? -2.964 -7.894 -16.780 1.00 95.38 212 SER A O 1
ATOM 1675 N N . THR A 1 213 ? -2.925 -8.677 -14.677 1.00 94.81 213 THR A N 1
ATOM 1676 C CA . THR A 1 213 ? -4.379 -8.843 -14.526 1.00 94.81 213 THR A CA 1
ATOM 1677 C C . THR A 1 213 ? -4.976 -7.886 -13.500 1.00 94.81 213 THR A C 1
ATOM 1679 O O . THR A 1 213 ? -6.136 -8.042 -13.126 1.00 94.81 213 THR A O 1
ATOM 1682 N N . PHE A 1 214 ? -4.189 -6.941 -12.984 1.00 95.94 214 PHE A N 1
ATOM 1683 C CA . PHE A 1 214 ? -4.678 -5.996 -11.995 1.00 95.94 214 PHE A CA 1
ATOM 1684 C C . PHE A 1 214 ? -5.683 -5.037 -12.631 1.00 95.94 214 PHE A C 1
ATOM 1686 O O . PHE A 1 214 ? -5.405 -4.385 -13.638 1.00 95.94 214 PHE A O 1
ATOM 1693 N N . GLU A 1 215 ? -6.832 -4.901 -11.981 1.00 94.06 215 GLU A N 1
ATOM 1694 C CA . GLU A 1 215 ? -7.807 -3.867 -12.280 1.00 94.06 215 GLU A CA 1
ATOM 1695 C C . GLU A 1 215 ? -8.094 -3.066 -11.018 1.00 94.06 215 GLU A C 1
ATOM 1697 O O . GLU A 1 215 ? -8.351 -3.638 -9.956 1.00 94.06 215 GLU A O 1
ATOM 1702 N N . LEU A 1 216 ? -8.093 -1.736 -11.142 1.00 93.56 216 LEU A N 1
ATOM 1703 C CA . LEU A 1 216 ? -8.494 -0.878 -10.038 1.00 93.56 216 LEU A CA 1
ATOM 1704 C C . LEU A 1 216 ? -9.968 -1.160 -9.682 1.00 93.56 216 LEU A C 1
ATOM 1706 O O . LEU A 1 216 ? -10.825 -1.024 -10.565 1.00 93.56 216 LEU A O 1
ATOM 1710 N N . PRO A 1 217 ? -10.282 -1.500 -8.414 1.00 92.19 217 PRO A N 1
ATOM 1711 C CA . PRO A 1 217 ? -11.648 -1.749 -7.977 1.00 92.19 217 PRO A CA 1
ATOM 1712 C C . PRO A 1 217 ? -12.575 -0.576 -8.298 1.00 92.19 217 PRO A C 1
ATOM 1714 O O . PRO A 1 217 ? -12.260 0.592 -8.037 1.00 92.19 217 PRO A O 1
ATOM 1717 N N . ALA A 1 218 ? -13.744 -0.885 -8.844 1.00 87.25 218 ALA A N 1
ATOM 1718 C CA . ALA A 1 218 ? -14.773 0.105 -9.111 1.00 87.25 218 ALA A CA 1
ATOM 1719 C C . ALA A 1 218 ? -15.262 0.783 -7.829 1.00 87.25 218 ALA A C 1
ATOM 1721 O O . ALA A 1 218 ? -15.180 0.221 -6.735 1.00 87.25 218 ALA A O 1
ATOM 1722 N N . ILE A 1 219 ? -15.782 2.001 -7.959 1.00 80.75 219 ILE A N 1
ATOM 1723 C CA . ILE A 1 219 ? -16.557 2.599 -6.876 1.00 80.75 219 ILE A CA 1
ATOM 1724 C C . ILE A 1 219 ? -17.959 2.023 -6.997 1.00 80.75 219 ILE A C 1
ATOM 1726 O O . ILE A 1 219 ? -18.634 2.254 -7.998 1.00 80.75 219 ILE A O 1
ATOM 1730 N N . SER A 1 220 ? -18.385 1.252 -5.998 1.00 64.00 220 SER A N 1
ATOM 1731 C CA . SER A 1 220 ? -19.775 0.810 -5.937 1.00 64.00 220 SER A CA 1
ATOM 1732 C C . SER A 1 220 ? -20.664 2.058 -5.880 1.00 64.00 220 SER A C 1
ATOM 1734 O O . SER A 1 220 ? -20.451 2.873 -4.977 1.00 64.00 220 SER A O 1
ATOM 1736 N N . PRO A 1 221 ? -21.612 2.253 -6.814 1.00 53.97 221 PRO A N 1
ATOM 1737 C CA . PRO A 1 221 ? -22.516 3.389 -6.743 1.00 53.97 221 PRO A CA 1
ATOM 1738 C C . PRO A 1 221 ? -23.305 3.313 -5.436 1.00 53.97 221 PRO A C 1
ATOM 1740 O O . PRO A 1 221 ? -23.778 2.239 -5.047 1.00 53.97 221 PRO A O 1
ATOM 1743 N N . SER A 1 222 ? -23.432 4.450 -4.753 1.00 48.88 222 SER A N 1
ATOM 1744 C CA . SER A 1 222 ? -24.454 4.618 -3.728 1.00 48.88 222 SER A CA 1
ATOM 1745 C C . SER A 1 222 ? -25.802 4.287 -4.377 1.00 48.88 222 SER A C 1
ATOM 1747 O O . SER A 1 222 ? -26.128 4.787 -5.454 1.00 48.88 222 SER A O 1
ATOM 1749 N N . GLN A 1 223 ? -26.600 3.412 -3.763 1.00 45.09 223 GLN A N 1
ATOM 1750 C CA . GLN A 1 223 ? -27.923 3.044 -4.294 1.00 45.09 223 GLN A CA 1
ATOM 1751 C C . GLN A 1 223 ? -28.950 4.196 -4.190 1.00 45.09 223 GLN A C 1
ATOM 1753 O O . GLN A 1 223 ? -30.143 3.994 -4.395 1.00 45.09 223 GLN A O 1
ATOM 1758 N N . THR A 1 224 ? -28.510 5.425 -3.905 1.00 41.19 224 THR A N 1
ATOM 1759 C CA . THR A 1 224 ? -29.356 6.545 -3.477 1.00 41.19 224 THR A CA 1
ATOM 1760 C C . THR A 1 224 ? -29.826 7.470 -4.599 1.00 41.19 224 THR A C 1
ATOM 1762 O O . THR A 1 224 ? -30.440 8.500 -4.325 1.00 41.19 224 THR A O 1
ATOM 1765 N N . SER A 1 225 ? -29.653 7.120 -5.876 1.00 39.22 225 SER A N 1
ATOM 1766 C CA . SER A 1 225 ? -30.352 7.838 -6.948 1.00 39.22 225 SER A CA 1
ATOM 1767 C C . SER A 1 225 ? -30.990 6.876 -7.940 1.00 39.22 225 SER A C 1
ATOM 1769 O O . SER A 1 225 ? -30.336 6.010 -8.514 1.00 39.22 225 SER A O 1
ATOM 1771 N N . ASN A 1 226 ? -32.309 7.022 -8.110 1.00 37.12 226 ASN A N 1
ATOM 1772 C CA . ASN A 1 226 ? -33.095 6.316 -9.118 1.00 37.12 226 ASN A CA 1
ATOM 1773 C C . ASN A 1 226 ? -32.317 6.261 -10.444 1.00 37.12 226 ASN A C 1
ATOM 1775 O O . ASN A 1 226 ? -31.975 7.328 -10.967 1.00 37.12 226 ASN A O 1
ATOM 1779 N N . PRO A 1 227 ? -32.063 5.070 -11.018 1.00 39.25 227 PRO A N 1
ATOM 1780 C CA . PRO A 1 227 ? -31.316 4.988 -12.259 1.00 39.25 227 PRO A CA 1
ATOM 1781 C C . PRO A 1 227 ? -32.107 5.728 -13.346 1.00 39.25 227 PRO A C 1
ATOM 1783 O O . PRO A 1 227 ? -33.318 5.498 -13.489 1.00 39.25 227 PRO A O 1
ATOM 1786 N N . PRO A 1 228 ? -31.479 6.627 -14.126 1.00 41.41 228 PRO A N 1
ATOM 1787 C CA . PRO A 1 228 ? -32.139 7.200 -15.281 1.00 41.41 228 PRO A CA 1
ATOM 1788 C C . PRO A 1 228 ? -32.484 6.048 -16.223 1.00 41.41 228 PRO A C 1
ATOM 1790 O O . PRO A 1 228 ? -31.600 5.368 -16.744 1.00 41.41 228 PRO A O 1
ATOM 1793 N N . ARG A 1 229 ? -33.788 5.811 -16.417 1.00 41.16 229 ARG A N 1
ATOM 1794 C CA . ARG A 1 229 ? -34.312 4.854 -17.396 1.00 41.16 229 ARG A CA 1
ATOM 1795 C C . ARG A 1 229 ? -33.775 5.230 -18.773 1.00 41.16 229 ARG A C 1
ATOM 1797 O O . ARG A 1 229 ? -34.343 6.074 -19.458 1.00 41.16 229 ARG A O 1
ATOM 1804 N N . THR A 1 230 ? -32.675 4.606 -19.164 1.00 42.28 230 THR A N 1
ATOM 1805 C CA . THR A 1 230 ? -32.151 4.659 -20.521 1.00 42.28 230 THR A CA 1
ATOM 1806 C C . THR A 1 230 ? -32.098 3.233 -21.038 1.00 42.28 230 THR A C 1
ATOM 1808 O O . THR A 1 230 ? -31.406 2.360 -20.519 1.00 42.28 230 THR A O 1
ATOM 1811 N N . GLU A 1 231 ? -32.946 2.978 -22.029 1.00 45.88 231 GLU A N 1
ATOM 1812 C CA . GLU A 1 231 ? -32.927 1.759 -22.818 1.00 45.88 231 GLU A CA 1
ATOM 1813 C C . GLU A 1 231 ? -31.584 1.687 -23.563 1.00 45.88 231 GLU A C 1
ATOM 1815 O O . GLU A 1 231 ? -31.164 2.658 -24.189 1.00 45.88 231 GLU A O 1
ATOM 1820 N N . SER A 1 232 ? -30.938 0.518 -23.500 1.00 43.34 232 SER A N 1
ATOM 1821 C CA . SER A 1 232 ? -29.628 0.148 -24.075 1.00 43.34 232 SER A CA 1
ATOM 1822 C C . SER A 1 232 ? -28.367 0.376 -23.209 1.00 43.34 232 SER A C 1
ATOM 1824 O O . SER A 1 232 ? -27.616 1.327 -23.360 1.00 43.34 232 SER A O 1
ATOM 1826 N N . GLY A 1 233 ? -28.078 -0.626 -22.369 1.00 46.59 233 GLY A N 1
ATOM 1827 C CA . GLY A 1 233 ? -26.808 -1.368 -22.402 1.00 46.59 233 GLY A CA 1
ATOM 1828 C C . GLY A 1 233 ? -25.519 -0.674 -21.936 1.00 46.59 233 GLY A C 1
ATOM 1829 O O . GLY A 1 233 ? -24.839 -0.034 -22.732 1.00 46.59 233 GLY A O 1
ATOM 1830 N N . ARG A 1 234 ? -25.104 -1.045 -20.711 1.00 40.00 234 ARG A N 1
ATOM 1831 C CA . ARG A 1 234 ? -23.860 -0.741 -19.963 1.00 40.00 234 ARG A CA 1
ATOM 1832 C C . ARG A 1 234 ? -23.921 0.537 -19.129 1.00 40.00 234 ARG A C 1
ATOM 1834 O O . ARG A 1 234 ? -23.592 1.622 -19.598 1.00 40.00 234 ARG A O 1
ATOM 1841 N N . GLU A 1 235 ? -24.252 0.361 -17.849 1.00 45.50 235 GLU A N 1
ATOM 1842 C CA . GLU A 1 235 ? -23.837 1.286 -16.795 1.00 45.50 235 GLU A CA 1
ATOM 1843 C C . GLU A 1 235 ? -22.325 1.513 -16.940 1.00 45.50 235 GLU A C 1
ATOM 1845 O O . GLU A 1 235 ? -21.532 0.568 -16.911 1.00 45.50 235 GLU A O 1
ATOM 1850 N N . LYS A 1 236 ? -21.918 2.758 -17.203 1.00 47.25 236 LYS A N 1
ATOM 1851 C CA . LYS A 1 236 ? -20.501 3.120 -17.201 1.00 47.25 236 LYS A CA 1
ATOM 1852 C C . LYS A 1 236 ? -20.050 3.148 -15.750 1.00 47.25 236 LYS A C 1
ATOM 1854 O O . LYS A 1 236 ? -20.277 4.126 -15.051 1.00 47.25 236 LYS A O 1
ATOM 1859 N N . GLU A 1 237 ? -19.431 2.058 -15.328 1.00 53.97 237 GLU A N 1
ATOM 1860 C CA . GLU A 1 237 ? -18.722 1.944 -14.061 1.00 53.97 237 GLU A CA 1
ATOM 1861 C C . GLU A 1 237 ? -17.755 3.135 -13.905 1.00 53.97 237 GLU A C 1
ATOM 1863 O O . GLU A 1 237 ? -16.824 3.305 -14.701 1.00 53.97 237 GLU A O 1
ATOM 1868 N N . ILE A 1 238 ? -18.011 4.016 -12.931 1.00 56.84 238 ILE A N 1
ATOM 1869 C CA . ILE A 1 238 ? -17.153 5.176 -12.667 1.00 56.84 238 ILE A CA 1
ATOM 1870 C C . ILE A 1 238 ? -15.926 4.674 -11.902 1.00 56.84 238 ILE A C 1
ATOM 1872 O O . ILE A 1 238 ? -16.003 4.293 -10.734 1.00 56.84 238 ILE A O 1
ATOM 1876 N N . ARG A 1 239 ? -14.770 4.665 -12.570 1.00 67.56 239 ARG A N 1
ATOM 1877 C CA . ARG A 1 239 ? -13.478 4.331 -11.959 1.00 67.56 239 ARG A CA 1
ATOM 1878 C C . ARG A 1 239 ? -12.718 5.622 -11.654 1.00 67.56 239 ARG A C 1
ATOM 1880 O O . ARG A 1 239 ? -12.049 6.173 -12.524 1.00 67.56 239 ARG A O 1
ATOM 1887 N N . LYS A 1 240 ? -12.833 6.117 -10.418 1.00 82.56 240 LYS A N 1
ATOM 1888 C CA . LYS A 1 240 ? -11.946 7.172 -9.900 1.00 82.56 240 LYS A CA 1
ATOM 1889 C C . LYS A 1 240 ? -10.583 6.556 -9.585 1.00 82.56 240 LYS A C 1
ATOM 1891 O O . LYS A 1 240 ? -10.525 5.505 -8.939 1.00 82.56 240 LYS A O 1
ATOM 1896 N N . GLY A 1 241 ? -9.520 7.224 -10.029 1.00 90.38 241 GLY A N 1
ATOM 1897 C CA . GLY A 1 241 ? -8.145 6.883 -9.665 1.00 90.38 241 GLY A CA 1
ATOM 1898 C C . GLY A 1 241 ? -7.842 7.131 -8.183 1.00 90.38 241 GLY A C 1
ATOM 1899 O O . GLY A 1 241 ? -8.691 7.596 -7.427 1.00 90.38 241 GLY A O 1
ATOM 1900 N N . CYS A 1 242 ? -6.616 6.829 -7.779 1.00 93.69 242 CYS A N 1
ATOM 1901 C CA . CYS A 1 242 ? -6.137 6.978 -6.411 1.00 93.69 242 CYS A CA 1
ATOM 1902 C C . CYS A 1 242 ? -5.451 8.328 -6.203 1.00 93.69 242 CYS A C 1
ATOM 1904 O O . CYS A 1 242 ? -4.602 8.731 -7.002 1.00 93.69 242 CYS A O 1
ATOM 1906 N N . GLU A 1 243 ? -5.764 9.006 -5.104 1.00 93.88 243 GLU A N 1
ATOM 1907 C CA . GLU A 1 243 ? -5.037 10.189 -4.649 1.00 93.88 243 GLU A CA 1
ATOM 1908 C C . GLU A 1 243 ? -3.594 9.851 -4.276 1.00 93.88 243 GLU A C 1
ATOM 1910 O O . GLU A 1 243 ? -2.692 10.644 -4.548 1.00 93.88 243 GLU A O 1
ATOM 1915 N N . VAL A 1 244 ? -3.365 8.663 -3.708 1.00 97.56 244 VAL A N 1
ATOM 1916 C CA . VAL A 1 244 ? -2.029 8.168 -3.360 1.00 97.56 244 VAL A CA 1
ATOM 1917 C C . VAL A 1 244 ? -1.815 6.784 -3.955 1.00 97.56 244 VAL A C 1
ATOM 1919 O O . VAL A 1 244 ? -2.633 5.885 -3.772 1.00 97.56 244 VAL A O 1
ATOM 1922 N N . ILE A 1 245 ? -0.690 6.601 -4.636 1.00 98.56 245 ILE A N 1
ATOM 1923 C CA . ILE A 1 245 ? -0.193 5.298 -5.073 1.00 98.56 245 ILE A CA 1
ATOM 1924 C C . ILE A 1 245 ? 1.200 5.132 -4.486 1.00 98.56 245 ILE A C 1
ATOM 1926 O O . ILE A 1 245 ? 2.036 6.023 -4.611 1.00 98.56 245 ILE A O 1
ATOM 1930 N N . MET A 1 246 ? 1.465 4.009 -3.839 1.00 98.50 246 MET A N 1
ATOM 1931 C CA . MET A 1 246 ? 2.758 3.752 -3.230 1.00 98.50 246 MET A CA 1
ATOM 1932 C C . MET A 1 246 ? 3.239 2.330 -3.478 1.00 98.50 246 MET A C 1
ATOM 1934 O O . MET A 1 246 ? 2.447 1.410 -3.677 1.00 98.50 246 MET A O 1
ATOM 1938 N N . SER A 1 247 ? 4.555 2.154 -3.508 1.00 97.94 247 SER A N 1
ATOM 1939 C CA . SER A 1 247 ? 5.174 0.844 -3.670 1.00 97.94 247 SER A CA 1
ATOM 1940 C C . SER A 1 247 ? 6.581 0.835 -3.081 1.00 97.94 247 SER A C 1
ATOM 1942 O O . SER A 1 247 ? 7.301 1.833 -3.160 1.00 97.94 247 SER A O 1
ATOM 1944 N N . SER A 1 248 ? 6.988 -0.293 -2.503 1.00 95.38 248 SER A N 1
ATOM 1945 C CA . SER A 1 248 ? 8.343 -0.482 -1.982 1.00 95.38 248 SER A CA 1
ATOM 1946 C C . SER A 1 248 ? 8.944 -1.791 -2.482 1.00 95.38 248 SER A C 1
ATOM 1948 O O . SER A 1 248 ? 8.306 -2.831 -2.368 1.00 95.38 248 SER A O 1
ATOM 1950 N N . GLU A 1 249 ? 10.178 -1.739 -2.985 1.00 91.25 249 GLU A N 1
ATOM 1951 C CA . GLU A 1 249 ? 10.980 -2.900 -3.415 1.00 91.25 249 GLU A CA 1
ATOM 1952 C C . GLU A 1 249 ? 10.307 -3.746 -4.504 1.00 91.25 249 GLU A C 1
ATOM 1954 O O . GLU A 1 249 ? 10.318 -4.973 -4.481 1.00 91.25 249 GLU A O 1
ATOM 1959 N N . THR A 1 250 ? 9.740 -3.073 -5.505 1.00 94.06 250 THR A N 1
ATOM 1960 C CA . THR A 1 250 ? 9.044 -3.690 -6.648 1.00 94.06 250 THR A CA 1
ATOM 1961 C C . THR A 1 250 ? 9.800 -3.575 -7.973 1.00 94.06 250 THR A C 1
ATOM 1963 O O . THR A 1 250 ? 9.340 -4.093 -8.989 1.00 94.06 250 THR A O 1
ATOM 1966 N N . LEU A 1 251 ? 10.988 -2.955 -7.977 1.00 94.06 251 LEU A N 1
ATOM 1967 C CA . LEU A 1 251 ? 11.802 -2.715 -9.181 1.00 94.06 251 LEU A CA 1
ATOM 1968 C C . LEU A 1 251 ? 12.918 -3.754 -9.398 1.00 94.06 251 LEU A C 1
ATOM 1970 O O . LEU A 1 251 ? 13.836 -3.532 -10.188 1.00 94.06 251 LEU A O 1
ATOM 1974 N N . TYR A 1 252 ? 12.864 -4.892 -8.705 1.00 87.12 252 TYR A N 1
ATOM 1975 C CA . TYR A 1 252 ? 13.903 -5.927 -8.773 1.00 87.12 252 TYR A CA 1
ATOM 1976 C C . TYR A 1 252 ? 13.904 -6.724 -10.087 1.00 87.12 252 TYR A C 1
ATOM 1978 O O . TYR A 1 252 ? 14.928 -7.304 -10.436 1.00 87.12 252 TYR A O 1
ATOM 1986 N N . SER A 1 253 ? 12.793 -6.751 -10.828 1.00 89.81 253 SER A N 1
ATOM 1987 C CA . SER A 1 253 ? 12.649 -7.505 -12.081 1.00 89.81 253 SER A CA 1
ATOM 1988 C C . SER A 1 253 ? 12.314 -6.567 -13.235 1.00 89.81 253 SER A C 1
ATOM 1990 O O . SER A 1 253 ? 11.258 -5.934 -13.229 1.00 89.81 253 SER A O 1
ATOM 1992 N N . THR A 1 254 ? 13.180 -6.504 -14.250 1.00 89.62 254 THR A N 1
ATOM 1993 C CA . THR A 1 254 ? 12.933 -5.699 -15.458 1.00 89.62 254 THR A CA 1
ATOM 1994 C C . THR A 1 254 ? 11.743 -6.205 -16.265 1.00 89.62 254 THR A C 1
ATOM 1996 O O . THR A 1 254 ? 11.031 -5.404 -16.866 1.00 89.62 254 THR A O 1
ATOM 1999 N N . ASP A 1 255 ? 11.499 -7.516 -16.242 1.00 91.44 255 ASP A N 1
ATOM 2000 C CA . ASP A 1 255 ? 10.428 -8.162 -17.008 1.00 91.44 255 ASP A CA 1
ATOM 2001 C C . ASP A 1 255 ? 9.037 -7.763 -16.500 1.00 91.44 255 ASP A C 1
ATOM 2003 O O . ASP A 1 255 ? 8.082 -7.722 -17.271 1.00 91.44 255 ASP A O 1
ATOM 2007 N N . SER A 1 256 ? 8.934 -7.415 -15.214 1.00 92.38 256 SER A N 1
ATOM 2008 C CA . SER A 1 256 ? 7.681 -7.005 -14.572 1.00 92.38 256 SER A CA 1
ATOM 2009 C C . SER A 1 256 ? 7.404 -5.499 -14.685 1.00 92.38 256 SER A C 1
ATOM 2011 O O . SER A 1 256 ? 6.302 -5.055 -14.360 1.00 92.38 256 SER A O 1
ATOM 2013 N N . LEU A 1 257 ? 8.381 -4.693 -15.128 1.00 94.88 257 LEU A N 1
ATOM 2014 C CA . LEU A 1 257 ? 8.240 -3.232 -15.190 1.00 94.88 257 LEU A CA 1
ATOM 2015 C C . LEU A 1 257 ? 7.106 -2.755 -16.111 1.00 94.88 257 LEU A C 1
ATOM 2017 O O . LEU A 1 257 ? 6.406 -1.827 -15.706 1.00 94.88 257 LEU A O 1
ATOM 2021 N N . PRO A 1 258 ? 6.867 -3.342 -17.305 1.00 96.25 258 PRO A N 1
ATOM 2022 C CA . PRO A 1 258 ? 5.750 -2.919 -18.149 1.00 96.25 258 PRO A CA 1
ATOM 2023 C C . PRO A 1 258 ? 4.395 -3.056 -17.445 1.00 96.25 258 PRO A C 1
ATOM 2025 O O . PRO A 1 258 ? 3.572 -2.143 -17.512 1.00 96.25 258 PRO A O 1
ATOM 2028 N N . ASP A 1 259 ? 4.184 -4.156 -16.719 1.00 97.38 259 ASP A N 1
ATOM 2029 C CA . ASP A 1 259 ? 2.947 -4.380 -15.969 1.00 97.38 259 ASP A CA 1
ATOM 2030 C C . ASP A 1 259 ? 2.824 -3.411 -14.788 1.00 97.38 259 ASP A C 1
ATOM 2032 O O . ASP A 1 259 ? 1.756 -2.838 -14.579 1.00 97.38 259 ASP A O 1
ATOM 2036 N N . LEU A 1 260 ? 3.917 -3.148 -14.061 1.00 97.44 260 LEU A N 1
ATOM 2037 C CA . LEU A 1 260 ? 3.929 -2.150 -12.987 1.00 97.44 260 LEU A CA 1
ATOM 2038 C C . LEU A 1 260 ? 3.553 -0.755 -13.509 1.00 97.44 260 LEU A C 1
ATOM 2040 O O . LEU A 1 260 ? 2.707 -0.081 -12.923 1.00 97.44 260 LEU A O 1
ATOM 2044 N N . ILE A 1 261 ? 4.136 -0.328 -14.633 1.00 97.31 261 ILE A N 1
ATOM 2045 C CA . ILE A 1 261 ? 3.797 0.952 -15.267 1.00 97.31 261 ILE A CA 1
ATOM 2046 C C . ILE A 1 261 ? 2.311 0.995 -15.657 1.00 97.31 261 ILE A C 1
ATOM 2048 O O . ILE A 1 261 ? 1.649 2.007 -15.421 1.00 97.31 261 ILE A O 1
ATOM 2052 N N . ASN A 1 262 ? 1.757 -0.098 -16.191 1.00 96.38 262 ASN A N 1
ATOM 2053 C CA . ASN A 1 262 ? 0.331 -0.181 -16.519 1.00 96.38 262 ASN A CA 1
ATOM 2054 C C . ASN A 1 262 ? -0.561 -0.033 -15.277 1.00 96.38 262 ASN A C 1
ATOM 2056 O O . ASN A 1 262 ? -1.574 0.669 -15.339 1.00 96.38 262 ASN A O 1
ATOM 2060 N N . VAL A 1 263 ? -0.182 -0.621 -14.137 1.00 97.44 263 VAL A N 1
ATOM 2061 C CA . VAL A 1 263 ? -0.886 -0.420 -12.858 1.00 97.44 263 VAL A CA 1
ATOM 2062 C C . VAL A 1 263 ? -0.845 1.050 -12.437 1.00 97.44 263 VAL A C 1
ATOM 2064 O O . VAL A 1 263 ? -1.892 1.613 -12.115 1.00 97.44 263 VAL A O 1
ATOM 2067 N N . LEU A 1 264 ? 0.319 1.709 -12.500 1.00 97.06 264 LEU A N 1
ATOM 2068 C CA . LEU A 1 264 ? 0.448 3.131 -12.150 1.00 97.06 264 LEU A CA 1
ATOM 2069 C C . LEU A 1 264 ? -0.425 4.021 -13.048 1.00 97.06 264 LEU A C 1
ATOM 2071 O O . LEU A 1 264 ? -1.160 4.878 -12.560 1.00 97.06 264 LEU A O 1
ATOM 2075 N N . LEU A 1 265 ? -0.378 3.801 -14.364 1.00 94.56 265 LEU A N 1
ATOM 2076 C CA . LEU A 1 265 ? -1.127 4.590 -15.344 1.00 94.56 265 LEU A CA 1
ATOM 2077 C C . LEU A 1 265 ? -2.640 4.364 -15.265 1.00 94.56 265 LEU A C 1
ATOM 2079 O O . LEU A 1 265 ? -3.395 5.318 -15.447 1.00 94.56 265 LEU A O 1
ATOM 2083 N N . SER A 1 266 ? -3.086 3.132 -15.005 1.00 92.75 266 SER A N 1
ATOM 2084 C CA . SER A 1 266 ? -4.514 2.808 -14.871 1.00 92.75 266 SER A CA 1
ATOM 2085 C C . SER A 1 266 ? -5.096 3.219 -13.517 1.00 92.75 266 SER A C 1
ATOM 2087 O O . SER A 1 266 ? -6.298 3.464 -13.427 1.00 92.75 266 SER A O 1
ATOM 2089 N N . SER A 1 267 ? -4.255 3.336 -12.484 1.00 94.56 267 SER A N 1
ATOM 2090 C CA . SER A 1 267 ? -4.687 3.693 -11.130 1.00 94.56 267 SER A CA 1
ATOM 2091 C C . SER A 1 267 ? -4.589 5.187 -10.828 1.00 94.56 267 SER A C 1
ATOM 2093 O O . SER A 1 267 ? -5.221 5.648 -9.881 1.00 94.56 267 SER A O 1
ATOM 2095 N N . LYS A 1 268 ? -3.820 5.970 -11.598 1.00 91.88 268 LYS A N 1
ATOM 2096 C CA . LYS A 1 268 ? -3.690 7.417 -11.363 1.00 91.88 268 LYS A CA 1
ATOM 2097 C C . LYS A 1 268 ? -4.962 8.179 -11.726 1.00 91.88 268 LYS A C 1
ATOM 2099 O O . LYS A 1 268 ? -5.703 7.822 -12.643 1.00 91.88 268 LYS A O 1
ATOM 2104 N N . ILE A 1 269 ? -5.175 9.303 -11.053 1.00 88.06 269 ILE A N 1
ATOM 2105 C CA . ILE A 1 269 ? -6.214 10.261 -11.422 1.00 88.06 269 ILE A CA 1
ATOM 2106 C C . ILE A 1 269 ? -5.872 10.819 -12.809 1.00 88.06 269 ILE A C 1
ATOM 2108 O O . ILE A 1 269 ? -4.787 11.354 -13.044 1.00 88.06 269 ILE A O 1
ATOM 2112 N N . THR A 1 270 ? -6.799 10.682 -13.755 1.00 75.44 270 THR A N 1
ATOM 2113 C CA . THR A 1 270 ? -6.689 11.289 -15.084 1.00 75.44 270 THR A CA 1
ATOM 2114 C C . THR A 1 270 ? -7.593 12.512 -15.149 1.00 75.44 270 THR A C 1
ATOM 2116 O O . THR A 1 270 ? -8.809 12.416 -15.008 1.00 75.44 270 THR A O 1
ATOM 2119 N N . SER A 1 271 ? -7.023 13.688 -15.425 1.00 59.38 271 SER A N 1
ATOM 2120 C CA . SER A 1 271 ? -7.756 14.963 -15.515 1.00 59.38 271 SER A CA 1
ATOM 2121 C C . SER A 1 271 ? -8.735 15.053 -16.706 1.00 59.38 271 SER A C 1
ATOM 2123 O O . SER A 1 271 ? -9.219 16.138 -17.031 1.00 59.38 271 SER A O 1
ATOM 2125 N N . LYS A 1 272 ? -9.045 13.932 -17.375 1.00 50.41 272 LYS A N 1
ATOM 2126 C CA . LYS A 1 272 ? -9.978 13.833 -18.509 1.00 50.41 272 LYS A CA 1
ATOM 2127 C C . LYS A 1 272 ? -11.450 13.688 -18.092 1.00 50.41 272 LYS A C 1
ATOM 2129 O O . LYS A 1 272 ? -12.284 13.459 -18.961 1.00 50.41 272 LYS A O 1
ATOM 2134 N N . SER A 1 273 ? -11.813 13.936 -16.827 1.00 46.00 273 SER A N 1
ATOM 2135 C CA . SER A 1 273 ? -13.217 14.229 -16.467 1.00 46.00 273 SER A CA 1
ATOM 2136 C C . SER A 1 273 ? -13.695 15.607 -16.972 1.00 46.00 273 SER A C 1
ATOM 2138 O O . SER A 1 273 ? -14.836 16.005 -16.747 1.00 46.00 273 SER A O 1
ATOM 2140 N N . ARG A 1 274 ? -12.862 16.331 -17.743 1.00 42.84 274 ARG A N 1
ATOM 2141 C CA . ARG A 1 274 ? -13.247 17.528 -18.509 1.00 42.84 274 ARG A CA 1
ATOM 2142 C C . ARG A 1 274 ? -14.152 17.186 -19.702 1.00 42.84 274 ARG A C 1
ATOM 2144 O O . ARG A 1 274 ? -13.760 17.311 -20.857 1.00 42.84 274 ARG A O 1
ATOM 2151 N N . LEU A 1 275 ? -15.410 16.879 -19.421 1.00 39.72 275 LEU A N 1
ATOM 2152 C CA . LEU A 1 275 ? -16.522 17.254 -20.297 1.00 39.72 275 LEU A CA 1
ATOM 2153 C C . LEU A 1 275 ? -17.322 18.388 -19.640 1.00 39.72 275 LEU A C 1
ATOM 2155 O O . LEU A 1 275 ? -18.540 18.302 -19.575 1.00 39.72 275 LEU A O 1
ATOM 2159 N N . ARG A 1 276 ? -16.649 19.432 -19.115 1.00 40.28 276 ARG A N 1
ATOM 2160 C CA . ARG A 1 276 ? -17.268 20.757 -18.850 1.00 40.28 276 ARG A CA 1
ATOM 2161 C C . ARG A 1 276 ? -16.353 21.900 -18.382 1.00 40.28 276 ARG A C 1
ATOM 2163 O O . ARG A 1 276 ? -16.865 22.965 -18.072 1.00 40.28 276 ARG A O 1
ATOM 2170 N N . ALA A 1 277 ? -15.029 21.758 -18.370 1.00 42.88 277 ALA A N 1
ATOM 2171 C CA . ALA A 1 277 ? -14.141 22.870 -18.009 1.00 42.88 277 ALA A CA 1
ATOM 2172 C C . ALA A 1 277 ? -13.785 23.708 -19.248 1.00 42.88 277 ALA A C 1
ATOM 2174 O O . ALA A 1 277 ? -12.715 23.548 -19.832 1.00 42.88 277 ALA A O 1
ATOM 2175 N N . GLN A 1 278 ? -14.716 24.560 -19.678 1.00 41.19 278 GLN A N 1
ATOM 2176 C CA . GLN A 1 278 ? -14.430 25.644 -20.626 1.00 41.19 278 GLN A CA 1
ATOM 2177 C C . GLN A 1 278 ? -14.477 27.028 -19.966 1.00 41.19 278 GLN A C 1
ATOM 2179 O O . GLN A 1 278 ? -14.373 28.042 -20.647 1.00 41.19 278 GLN A O 1
ATOM 2184 N N . GLN A 1 279 ? -14.571 27.071 -18.640 1.00 43.59 279 GLN A N 1
ATOM 2185 C CA . GLN A 1 279 ? -14.427 28.262 -17.814 1.00 43.59 279 GLN A CA 1
ATOM 2186 C C . GLN A 1 279 ? -13.626 27.851 -16.573 1.00 43.59 279 GLN A C 1
ATOM 2188 O O . GLN A 1 279 ? -13.830 26.751 -16.073 1.00 43.59 279 GLN A O 1
ATOM 2193 N N . GLU A 1 280 ? -12.728 28.732 -16.132 1.00 42.22 280 GLU A N 1
ATOM 2194 C CA . GLU A 1 280 ? -11.829 28.643 -14.964 1.00 42.22 280 GLU A CA 1
ATOM 2195 C C . GLU A 1 280 ? -10.410 28.123 -15.251 1.00 42.22 280 GLU A C 1
ATOM 2197 O O . GLU A 1 280 ? -10.143 26.938 -15.444 1.00 42.22 280 GLU A O 1
ATOM 2202 N N . ALA A 1 281 ? -9.486 29.088 -15.284 1.00 43.94 281 ALA A N 1
ATOM 2203 C CA . ALA A 1 281 ? -8.054 28.932 -15.511 1.00 43.94 281 ALA A CA 1
ATOM 2204 C C . ALA A 1 281 ? -7.241 28.734 -14.212 1.00 43.94 281 ALA A C 1
ATOM 2206 O O . ALA A 1 281 ? -6.023 28.633 -14.296 1.00 43.94 281 ALA A O 1
ATOM 2207 N N . ASP A 1 282 ? -7.892 28.636 -13.045 1.00 42.66 282 ASP A N 1
ATOM 2208 C CA . ASP A 1 282 ? -7.220 28.669 -11.731 1.00 42.66 282 ASP A CA 1
ATOM 2209 C C . ASP A 1 282 ? -7.436 27.420 -10.853 1.00 42.66 282 ASP A C 1
ATOM 2211 O O . ASP A 1 282 ? -6.901 27.340 -9.748 1.00 42.66 282 ASP A O 1
ATOM 2215 N N . ALA A 1 283 ? -8.164 26.400 -11.319 1.00 49.50 283 ALA A N 1
ATOM 2216 C CA . ALA A 1 283 ? -8.259 25.140 -10.582 1.00 49.50 283 ALA A CA 1
ATOM 2217 C C . ALA A 1 283 ? -6.986 24.306 -10.812 1.00 49.50 283 ALA A C 1
ATOM 2219 O O . ALA A 1 283 ? -6.799 23.730 -11.890 1.00 49.50 283 ALA A O 1
ATOM 2220 N N . ALA A 1 284 ? -6.106 24.244 -9.806 1.00 54.41 284 ALA A N 1
ATOM 2221 C CA . ALA A 1 284 ? -4.952 23.349 -9.811 1.00 54.41 284 ALA A CA 1
ATOM 2222 C C . ALA A 1 284 ? -5.404 21.925 -10.174 1.00 54.41 284 ALA A C 1
ATOM 2224 O O . ALA A 1 284 ? -6.373 21.401 -9.618 1.00 54.41 284 ALA A O 1
ATOM 2225 N N . ALA A 1 285 ? -4.736 21.304 -11.148 1.00 60.75 285 ALA A N 1
ATOM 2226 C CA . ALA A 1 285 ? -5.071 19.948 -11.552 1.00 60.75 285 ALA A CA 1
ATOM 2227 C C . ALA A 1 285 ? -4.876 19.004 -10.355 1.00 60.75 285 ALA A C 1
ATOM 2229 O O . ALA A 1 285 ? -3.788 18.926 -9.790 1.00 60.75 285 ALA A O 1
ATOM 2230 N N . VAL A 1 286 ? -5.937 18.294 -9.961 1.00 71.25 286 VAL A N 1
ATOM 2231 C CA . VAL A 1 286 ? -5.830 17.230 -8.958 1.00 71.25 286 VAL A CA 1
ATOM 2232 C C . VAL A 1 286 ? -5.061 16.076 -9.594 1.00 71.25 286 VAL A C 1
ATOM 2234 O O . VAL A 1 286 ? -5.561 15.425 -10.515 1.00 71.25 286 VAL A O 1
ATOM 2237 N N . GLU A 1 287 ? -3.844 15.850 -9.114 1.00 85.62 287 GLU A N 1
ATOM 2238 C CA . GLU A 1 287 ? -2.954 14.778 -9.551 1.00 85.62 287 GLU A CA 1
ATOM 2239 C C . GLU A 1 287 ? -2.689 13.790 -8.416 1.00 85.62 287 GLU A C 1
ATOM 2241 O O . GLU A 1 287 ? -2.668 14.161 -7.241 1.00 85.62 287 GLU A O 1
ATOM 2246 N N . SER A 1 288 ? -2.433 12.533 -8.777 1.00 92.56 288 SER A N 1
ATOM 2247 C CA . SER A 1 288 ? -1.982 11.521 -7.825 1.00 92.56 288 SER A CA 1
ATOM 2248 C C . SER A 1 288 ? -0.592 11.856 -7.268 1.00 92.56 288 SER A C 1
ATOM 2250 O O . SER A 1 288 ? 0.308 12.312 -7.985 1.00 92.56 288 SER A O 1
ATOM 2252 N N . THR A 1 289 ? -0.393 11.569 -5.987 1.00 95.62 289 THR A N 1
ATOM 2253 C CA . THR A 1 289 ? 0.932 11.403 -5.382 1.00 95.62 289 THR A CA 1
ATOM 2254 C C . THR A 1 289 ? 1.375 9.959 -5.615 1.00 95.62 289 THR A C 1
ATOM 2256 O O . THR A 1 289 ? 0.679 9.044 -5.180 1.00 95.62 289 THR A O 1
ATOM 2259 N N . ILE A 1 290 ? 2.497 9.740 -6.310 1.00 98.00 290 ILE A N 1
ATOM 2260 C CA . ILE A 1 290 ? 3.009 8.393 -6.606 1.00 98.00 290 ILE A CA 1
ATOM 2261 C C . ILE A 1 290 ? 4.398 8.247 -5.988 1.00 98.00 290 ILE A C 1
ATOM 2263 O O . ILE A 1 290 ? 5.341 8.873 -6.457 1.00 98.00 290 ILE A O 1
ATOM 2267 N N . LEU A 1 291 ? 4.522 7.422 -4.949 1.00 98.44 291 LEU A N 1
ATOM 2268 C CA . LEU A 1 291 ? 5.763 7.240 -4.195 1.00 98.44 291 LEU A CA 1
ATOM 2269 C C . LEU A 1 291 ? 6.333 5.836 -4.399 1.00 98.44 291 LEU A C 1
ATOM 2271 O O . LEU A 1 291 ? 5.662 4.844 -4.122 1.00 98.44 291 LEU A O 1
ATOM 2275 N N . ILE A 1 292 ? 7.583 5.738 -4.848 1.00 98.06 292 ILE A N 1
ATOM 2276 C CA . ILE A 1 292 ? 8.255 4.450 -5.059 1.00 98.06 292 ILE A CA 1
ATOM 2277 C C . ILE A 1 292 ? 9.576 4.424 -4.306 1.00 98.06 292 ILE A C 1
ATOM 2279 O O . ILE A 1 292 ? 10.484 5.199 -4.604 1.00 98.06 292 ILE A O 1
ATOM 2283 N N . ALA A 1 293 ? 9.695 3.505 -3.351 1.00 96.31 293 ALA A N 1
ATOM 2284 C CA . ALA A 1 293 ? 10.936 3.248 -2.635 1.00 96.31 293 ALA A CA 1
ATOM 2285 C C . ALA A 1 293 ? 11.612 1.981 -3.173 1.00 96.31 293 ALA A C 1
ATOM 2287 O O . ALA A 1 293 ? 10.965 0.952 -3.361 1.00 96.31 293 ALA A O 1
ATOM 2288 N N . SER A 1 294 ? 12.911 2.033 -3.448 1.00 93.94 294 SER A N 1
ATOM 2289 C CA . SER A 1 294 ? 13.631 0.917 -4.070 1.00 93.94 294 SER A CA 1
ATOM 2290 C C . SER A 1 294 ? 15.121 0.969 -3.766 1.00 93.94 294 SER A C 1
ATOM 2292 O O . SER A 1 294 ? 15.693 2.044 -3.585 1.00 93.94 294 SER A O 1
ATOM 2294 N N . LYS A 1 295 ? 15.794 -0.184 -3.825 1.00 90.81 295 LYS A N 1
ATOM 2295 C CA . LYS A 1 295 ? 17.250 -0.205 -4.007 1.00 90.81 295 LYS A CA 1
ATOM 2296 C C . LYS A 1 295 ? 17.588 0.347 -5.388 1.00 90.81 295 LYS A C 1
ATOM 2298 O O . LYS A 1 295 ? 16.846 0.134 -6.350 1.00 90.81 295 LYS A O 1
ATOM 2303 N N . ALA A 1 296 ? 18.723 1.028 -5.493 1.00 88.75 296 ALA A N 1
ATOM 2304 C CA . ALA A 1 296 ? 19.213 1.561 -6.759 1.00 88.75 296 ALA A CA 1
ATOM 2305 C C . ALA A 1 296 ? 19.506 0.439 -7.769 1.00 88.75 296 ALA A C 1
ATOM 2307 O O . ALA A 1 296 ? 19.228 0.591 -8.958 1.00 88.75 296 ALA A O 1
ATOM 2308 N N . VAL A 1 297 ? 20.039 -0.695 -7.295 1.00 88.75 297 VAL A N 1
ATOM 2309 C CA . VAL A 1 297 ? 20.418 -1.857 -8.114 1.00 88.75 297 VAL A CA 1
ATOM 2310 C C . VAL A 1 297 ? 20.124 -3.160 -7.365 1.00 88.75 297 VAL A C 1
ATOM 2312 O O . VAL A 1 297 ? 20.388 -3.263 -6.169 1.00 88.75 297 VAL A O 1
ATOM 2315 N N . TYR A 1 298 ? 19.651 -4.182 -8.082 1.00 85.88 298 TYR A N 1
ATOM 2316 C CA . TYR A 1 298 ? 19.478 -5.546 -7.577 1.00 85.88 298 TYR A CA 1
ATOM 2317 C C . TYR A 1 298 ? 20.421 -6.504 -8.316 1.00 85.88 298 TYR A C 1
ATOM 2319 O O . TYR A 1 298 ? 20.207 -6.851 -9.480 1.00 85.88 298 TYR A O 1
ATOM 2327 N N . PHE A 1 299 ? 21.488 -6.944 -7.646 1.00 82.31 299 PHE A N 1
ATOM 2328 C CA . PHE A 1 299 ? 22.434 -7.902 -8.22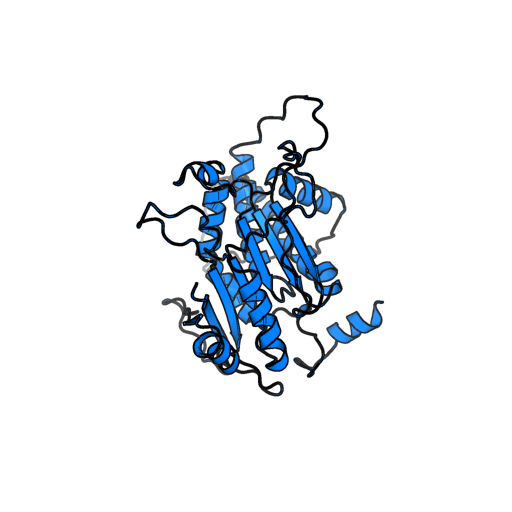5 1.00 82.31 299 PHE A CA 1
ATOM 2329 C C . PHE A 1 299 ? 21.773 -9.269 -8.472 1.00 82.31 299 PHE A C 1
ATOM 2331 O O . PHE A 1 299 ? 20.913 -9.707 -7.713 1.00 82.31 299 PHE A O 1
ATOM 2338 N N . GLY A 1 300 ? 22.182 -9.955 -9.543 1.00 79.94 300 GLY A N 1
ATOM 2339 C CA . GLY A 1 300 ? 21.663 -11.273 -9.932 1.00 79.94 300 GLY A CA 1
ATOM 2340 C C . GLY A 1 300 ? 20.436 -11.202 -10.843 1.00 79.94 300 GLY A C 1
ATOM 2341 O O . GLY A 1 300 ? 20.471 -11.753 -11.938 1.00 79.94 300 GLY A O 1
ATOM 2342 N N . VAL A 1 301 ? 19.392 -10.483 -10.427 1.00 73.88 301 VAL A N 1
ATOM 2343 C CA . VAL A 1 301 ? 18.157 -10.289 -11.219 1.00 73.88 301 VAL A CA 1
ATOM 2344 C C . VAL A 1 301 ? 18.241 -9.116 -12.203 1.00 73.88 301 VAL A C 1
ATOM 2346 O O . VAL A 1 301 ? 17.473 -9.060 -13.156 1.00 73.88 301 VAL A O 1
ATOM 2349 N N . GLY A 1 302 ? 19.185 -8.190 -12.003 1.00 76.31 302 GLY A N 1
ATOM 2350 C CA . GLY A 1 302 ? 19.477 -7.104 -12.945 1.00 76.31 302 GLY A CA 1
ATOM 2351 C C . GLY A 1 302 ? 18.500 -5.924 -12.912 1.00 76.31 302 GLY A C 1
ATOM 2352 O O . GLY A 1 302 ? 18.670 -4.987 -13.689 1.00 76.31 302 GLY A O 1
ATOM 2353 N N . GLY A 1 303 ? 17.499 -5.943 -12.026 1.00 87.25 303 GLY A N 1
ATOM 2354 C CA . GLY A 1 303 ? 16.604 -4.812 -11.801 1.00 87.25 303 GLY A CA 1
ATOM 2355 C C . GLY A 1 303 ? 17.257 -3.645 -11.060 1.00 87.25 303 GLY A C 1
ATOM 2356 O O . GLY A 1 303 ? 18.421 -3.683 -10.650 1.00 87.25 303 GLY A O 1
ATOM 2357 N N . GLY A 1 304 ? 16.476 -2.591 -10.860 1.00 89.69 304 GLY A N 1
ATOM 2358 C CA . GLY A 1 304 ? 16.915 -1.349 -10.241 1.00 89.69 304 GLY A CA 1
ATOM 2359 C C . GLY A 1 304 ? 16.155 -0.146 -10.780 1.00 89.69 304 GLY A C 1
ATOM 2360 O O . GLY A 1 304 ? 15.235 -0.262 -11.591 1.00 89.69 304 GLY A O 1
ATOM 2361 N N . THR A 1 305 ? 16.569 1.036 -10.343 1.00 93.31 305 THR A N 1
ATOM 2362 C CA . THR A 1 305 ? 15.866 2.288 -10.650 1.00 93.31 305 THR A CA 1
ATOM 2363 C C . THR A 1 305 ? 16.080 2.743 -12.089 1.00 93.31 305 THR A C 1
ATOM 2365 O O . THR A 1 305 ? 15.189 3.353 -12.667 1.00 93.31 305 THR A O 1
ATOM 2368 N N . HIS A 1 306 ? 17.223 2.418 -12.700 1.00 93.81 306 HIS A N 1
ATOM 2369 C CA . HIS A 1 306 ? 17.597 2.924 -14.024 1.00 93.81 306 HIS A CA 1
ATOM 2370 C C . HIS A 1 306 ? 16.573 2.580 -15.116 1.00 93.81 306 HIS A C 1
ATOM 2372 O O . HIS A 1 306 ? 16.063 3.479 -15.780 1.00 93.81 306 HIS A O 1
ATOM 2378 N N . SER A 1 307 ? 16.231 1.297 -15.269 1.00 93.31 307 SER A N 1
ATOM 2379 C CA . SER A 1 307 ? 15.264 0.848 -16.281 1.00 93.31 307 SER A CA 1
ATOM 2380 C C . SER A 1 307 ? 13.862 1.399 -16.022 1.00 93.31 307 SER A C 1
ATOM 2382 O O . SER A 1 307 ? 13.130 1.695 -16.959 1.00 93.31 307 SER A O 1
ATOM 2384 N N . PHE A 1 308 ? 13.488 1.555 -14.750 1.00 96.56 308 PHE A N 1
ATOM 2385 C CA . PHE A 1 308 ? 12.212 2.157 -14.377 1.00 96.56 308 PHE A CA 1
ATOM 2386 C C . PHE A 1 308 ? 12.151 3.640 -14.775 1.00 96.56 308 PHE A C 1
ATOM 2388 O O . PHE A 1 308 ? 11.188 4.056 -15.414 1.00 96.56 308 PHE A O 1
ATOM 2395 N N . ILE A 1 309 ? 13.191 4.415 -14.456 1.00 96.75 309 ILE A N 1
ATOM 2396 C CA . ILE A 1 309 ? 13.286 5.840 -14.805 1.00 96.75 309 ILE A CA 1
ATOM 2397 C C . ILE A 1 309 ? 13.259 6.022 -16.328 1.00 96.75 309 ILE A C 1
ATOM 2399 O O . ILE A 1 309 ? 12.483 6.837 -16.818 1.00 96.75 309 ILE A O 1
ATOM 2403 N N . ASP A 1 310 ? 14.017 5.217 -17.084 1.00 95.50 310 ASP A N 1
ATOM 2404 C CA . ASP A 1 310 ? 13.999 5.260 -18.555 1.00 95.50 310 ASP A CA 1
ATOM 2405 C C . ASP A 1 310 ? 12.592 5.024 -19.124 1.00 95.50 310 ASP A C 1
ATOM 2407 O O . ASP A 1 310 ? 12.138 5.763 -19.999 1.00 95.50 310 ASP A O 1
ATOM 2411 N N . LEU A 1 311 ? 11.862 4.032 -18.600 1.00 95.75 311 LEU A N 1
ATOM 2412 C CA . LEU A 1 311 ? 10.480 3.788 -19.010 1.00 95.75 311 LEU A CA 1
ATOM 2413 C C . LEU A 1 311 ? 9.586 4.997 -18.708 1.00 95.75 311 LEU A C 1
ATOM 2415 O O . LEU A 1 311 ? 8.852 5.445 -19.591 1.00 95.75 311 LEU A O 1
ATOM 2419 N N . VAL A 1 312 ? 9.651 5.543 -17.493 1.00 96.75 312 VAL A N 1
ATOM 2420 C CA . VAL A 1 312 ? 8.829 6.693 -17.093 1.00 96.75 312 VAL A CA 1
ATOM 2421 C C . VAL A 1 312 ? 9.115 7.911 -17.974 1.00 96.75 312 VAL A C 1
ATOM 2423 O O . VAL A 1 312 ? 8.187 8.459 -18.572 1.00 96.75 312 VAL A O 1
ATOM 2426 N N . GLU A 1 313 ? 10.377 8.317 -18.086 1.00 96.38 313 GLU A N 1
ATOM 2427 C CA . GLU A 1 313 ? 10.770 9.579 -18.720 1.00 96.38 313 GLU A CA 1
ATOM 2428 C C . GLU A 1 313 ? 10.743 9.495 -20.248 1.00 96.38 313 GLU A C 1
ATOM 2430 O O . GLU A 1 313 ? 10.160 10.356 -20.909 1.00 96.38 313 GLU A O 1
ATOM 2435 N N . ASN A 1 314 ? 11.303 8.428 -20.825 1.00 95.31 314 ASN A N 1
ATOM 2436 C CA . ASN A 1 314 ? 11.507 8.335 -22.272 1.00 95.31 314 ASN A CA 1
ATOM 2437 C C . ASN A 1 314 ? 10.372 7.618 -23.011 1.00 95.31 314 ASN A C 1
ATOM 2439 O O . ASN A 1 314 ? 10.260 7.763 -24.231 1.00 95.31 314 ASN A O 1
ATOM 2443 N N . ARG A 1 315 ? 9.526 6.839 -22.319 1.00 94.38 315 ARG A N 1
ATOM 2444 C CA . ARG A 1 315 ? 8.429 6.088 -22.967 1.00 94.38 315 ARG A CA 1
ATOM 2445 C C . ARG A 1 315 ? 7.033 6.494 -22.532 1.00 94.38 315 ARG A C 1
ATOM 2447 O O . ARG A 1 315 ? 6.101 6.351 -23.321 1.00 94.38 315 ARG A O 1
ATOM 2454 N N . HIS A 1 316 ? 6.886 7.001 -21.313 1.00 93.44 316 HIS A N 1
ATOM 2455 C CA . HIS A 1 316 ? 5.583 7.342 -20.742 1.00 93.44 316 HIS A CA 1
ATOM 2456 C C . HIS A 1 316 ? 5.423 8.830 -20.419 1.00 93.44 316 HIS A C 1
ATOM 2458 O O . HIS A 1 316 ? 4.428 9.214 -19.804 1.00 93.44 316 HIS A O 1
ATOM 2464 N N . ASN A 1 317 ? 6.351 9.669 -20.898 1.00 91.50 317 ASN A N 1
ATOM 2465 C CA . ASN A 1 317 ? 6.277 11.128 -20.812 1.00 91.50 317 ASN A CA 1
ATOM 2466 C C . ASN A 1 317 ? 6.079 11.627 -19.366 1.00 91.50 317 ASN A C 1
ATOM 2468 O O . ASN A 1 317 ? 5.363 12.602 -19.115 1.00 91.50 317 ASN A O 1
ATOM 2472 N N . GLY A 1 318 ? 6.654 10.901 -18.410 1.00 94.25 318 GLY A N 1
ATOM 2473 C CA . GLY A 1 318 ? 6.646 11.226 -16.996 1.00 94.25 318 GLY A CA 1
ATOM 2474 C C . GLY A 1 318 ? 7.937 11.893 -16.538 1.00 94.25 318 GLY A C 1
ATOM 2475 O O . GLY A 1 318 ? 8.824 12.188 -17.333 1.00 94.25 318 GLY A O 1
ATOM 2476 N N . SER A 1 319 ? 8.033 12.120 -15.236 1.00 96.19 319 SER A N 1
ATOM 2477 C CA . SER A 1 319 ? 9.231 12.620 -14.569 1.00 96.19 319 SER A CA 1
ATOM 2478 C C . SER A 1 319 ? 9.419 11.905 -13.242 1.00 96.19 319 SER A C 1
ATOM 2480 O O . SER A 1 319 ? 8.433 11.610 -12.557 1.00 96.19 319 SER A O 1
ATOM 2482 N N . VAL A 1 320 ? 10.674 11.681 -12.862 1.00 97.06 320 VAL A N 1
ATOM 2483 C CA . VAL A 1 320 ? 11.032 11.107 -11.566 1.00 97.06 320 VAL A CA 1
ATOM 2484 C C . VAL A 1 320 ? 11.858 12.119 -10.778 1.00 97.06 320 VAL A C 1
ATOM 2486 O O . VAL A 1 320 ? 12.893 12.586 -11.246 1.00 97.06 320 VAL A O 1
ATOM 2489 N N . SER A 1 321 ? 11.419 12.459 -9.569 1.00 96.56 321 SER A N 1
ATOM 2490 C CA . SER A 1 321 ? 12.201 13.255 -8.622 1.00 96.56 321 SER A CA 1
ATOM 2491 C C . SER A 1 321 ? 12.608 12.399 -7.429 1.00 96.56 321 SER A C 1
ATOM 2493 O O . SER A 1 321 ? 11.823 11.616 -6.899 1.00 96.56 321 SER A O 1
ATOM 2495 N N . PHE A 1 322 ? 13.861 12.533 -7.000 1.00 94.19 322 PHE A N 1
ATOM 2496 C CA . PHE A 1 322 ? 14.356 11.846 -5.812 1.00 94.19 322 PHE A CA 1
ATOM 2497 C C . PHE A 1 322 ? 14.014 12.654 -4.564 1.00 94.19 322 PHE A C 1
ATOM 2499 O O . PHE A 1 322 ? 14.271 13.857 -4.504 1.00 94.19 322 PHE A O 1
ATOM 2506 N N . ILE A 1 323 ? 13.456 11.974 -3.571 1.00 91.94 323 ILE A N 1
ATOM 2507 C CA . ILE A 1 323 ? 13.194 12.522 -2.247 1.00 91.94 323 ILE A CA 1
ATOM 2508 C C . ILE A 1 323 ? 14.388 12.176 -1.363 1.00 91.94 323 ILE A C 1
ATOM 2510 O O . ILE A 1 323 ? 14.797 11.015 -1.286 1.00 91.94 323 ILE A O 1
ATOM 2514 N N . ASP A 1 324 ? 14.943 13.189 -0.700 1.00 81.75 324 ASP A N 1
ATOM 2515 C CA . ASP A 1 324 ? 16.020 12.982 0.260 1.00 81.75 324 ASP A CA 1
ATOM 2516 C C . ASP A 1 324 ? 15.487 12.217 1.479 1.00 81.75 324 ASP A C 1
ATOM 2518 O O . ASP A 1 324 ? 14.556 12.655 2.157 1.00 81.75 324 ASP A O 1
ATOM 2522 N N . LEU A 1 325 ? 16.067 11.043 1.720 1.00 70.56 325 LEU A N 1
ATOM 2523 C CA . LEU A 1 325 ? 15.743 10.184 2.856 1.00 70.56 325 LEU A CA 1
ATOM 2524 C C . LEU A 1 325 ? 16.484 10.612 4.133 1.00 70.56 325 LEU A C 1
ATOM 2526 O O . LEU A 1 325 ? 16.248 10.042 5.199 1.00 70.56 325 LEU A O 1
ATOM 2530 N N . HIS A 1 326 ? 17.388 11.593 4.052 1.00 65.75 326 HIS A N 1
ATOM 2531 C CA . HIS A 1 326 ? 18.183 12.045 5.185 1.00 65.75 326 HIS A CA 1
ATOM 2532 C C . HIS A 1 326 ? 17.506 13.188 5.945 1.00 65.75 326 HIS A C 1
ATOM 2534 O O . HIS A 1 326 ? 17.152 14.228 5.392 1.00 65.75 326 HIS A O 1
ATOM 2540 N N . HIS A 1 327 ? 17.380 13.015 7.263 1.00 53.38 327 HIS A N 1
ATOM 2541 C CA . HIS A 1 327 ? 17.073 14.119 8.164 1.00 53.38 327 HIS A CA 1
ATOM 2542 C C . HIS A 1 327 ? 18.352 14.955 8.349 1.00 53.38 327 HIS A C 1
ATOM 2544 O O . HIS A 1 327 ? 19.402 14.365 8.622 1.00 53.38 327 HIS A O 1
ATOM 2550 N N . PRO A 1 328 ? 18.309 16.297 8.262 1.00 50.56 328 PRO A N 1
ATOM 2551 C CA . PRO A 1 328 ? 19.504 17.143 8.387 1.00 50.56 328 PRO A CA 1
ATOM 2552 C C . PRO A 1 328 ? 20.291 16.927 9.695 1.00 50.56 328 PRO A C 1
ATOM 2554 O O . PRO A 1 328 ? 21.496 17.164 9.733 1.00 50.56 328 PRO A O 1
ATOM 2557 N N . ASP A 1 329 ? 19.632 16.419 10.740 1.00 49.00 329 ASP A N 1
ATOM 2558 C CA . ASP A 1 329 ? 20.219 16.179 12.067 1.00 49.00 329 ASP A CA 1
ATOM 2559 C C . ASP A 1 329 ? 20.850 14.784 12.254 1.00 49.00 329 ASP A C 1
ATOM 2561 O O . ASP A 1 329 ? 21.493 14.526 13.273 1.00 49.00 329 ASP A O 1
ATOM 2565 N N . HIS A 1 330 ? 20.700 13.874 11.285 1.00 47.16 330 HIS A N 1
ATOM 2566 C CA . HIS A 1 330 ? 21.241 12.516 11.359 1.00 47.16 330 HIS A CA 1
ATOM 2567 C C . HIS A 1 330 ? 21.977 12.153 10.063 1.00 47.16 330 HIS A C 1
ATOM 2569 O O . HIS A 1 330 ? 21.354 11.658 9.121 1.00 47.16 330 HIS A O 1
ATOM 2575 N N . PRO A 1 331 ? 23.307 12.372 9.993 1.00 46.09 331 PRO A N 1
ATOM 2576 C CA . PRO A 1 331 ? 24.087 11.933 8.846 1.00 46.09 331 PRO A CA 1
ATOM 2577 C C . PRO A 1 331 ? 23.975 10.410 8.698 1.00 46.09 331 PRO A C 1
ATOM 2579 O O . PRO A 1 331 ? 23.939 9.698 9.710 1.00 46.09 331 PRO A O 1
ATOM 2582 N N . PRO A 1 332 ? 23.919 9.891 7.460 1.00 49.38 332 PRO A N 1
ATOM 2583 C CA . PRO A 1 332 ? 23.772 8.465 7.248 1.00 49.38 332 PRO A CA 1
ATOM 2584 C C . PRO A 1 332 ? 24.935 7.706 7.896 1.00 49.38 332 PRO A C 1
ATOM 2586 O O . PRO A 1 332 ? 26.085 8.156 7.816 1.00 49.38 332 PRO A O 1
ATOM 2589 N N . PRO A 1 333 ? 24.679 6.536 8.507 1.00 49.03 333 PRO A N 1
ATOM 2590 C CA . PRO A 1 333 ? 25.762 5.613 8.800 1.00 49.03 333 PRO A CA 1
ATOM 2591 C C . PRO A 1 333 ? 26.509 5.325 7.491 1.00 49.03 333 PRO A C 1
ATOM 2593 O O . PRO A 1 333 ? 25.882 5.203 6.439 1.00 49.03 333 PRO A O 1
ATOM 2596 N N . LEU A 1 334 ? 27.844 5.245 7.549 1.00 45.00 334 LEU A N 1
ATOM 2597 C CA . LEU A 1 334 ? 28.699 4.876 6.413 1.00 45.00 334 LEU A CA 1
ATOM 2598 C C . LEU A 1 334 ? 28.073 3.687 5.667 1.00 45.00 334 LEU A C 1
ATOM 2600 O O . LEU A 1 334 ? 28.020 2.577 6.201 1.00 45.00 334 LEU A O 1
ATOM 2604 N N . SER A 1 335 ? 27.542 3.927 4.464 1.00 52.25 335 SER A N 1
ATOM 2605 C CA . SER A 1 335 ? 26.779 2.913 3.742 1.00 52.25 335 SER A CA 1
ATOM 2606 C C . SER A 1 335 ? 27.736 1.860 3.185 1.00 52.25 335 SER A C 1
ATOM 2608 O O . SER A 1 335 ? 28.284 2.008 2.096 1.00 52.25 335 SER A O 1
ATOM 2610 N N . ASN A 1 336 ? 27.914 0.760 3.910 1.00 50.03 336 ASN A N 1
ATOM 2611 C CA . ASN A 1 336 ? 28.598 -0.434 3.404 1.00 50.03 336 ASN A CA 1
ATOM 2612 C C . ASN A 1 336 ? 27.685 -1.282 2.481 1.00 50.03 336 ASN A C 1
ATOM 2614 O O . ASN A 1 336 ? 27.908 -2.480 2.328 1.00 50.03 336 ASN A O 1
ATOM 2618 N N . GLY A 1 337 ? 26.642 -0.686 1.888 1.00 65.19 337 GLY A N 1
ATOM 2619 C CA . GLY A 1 337 ? 25.587 -1.378 1.142 1.00 65.19 337 GLY A CA 1
ATOM 2620 C C . GLY A 1 337 ? 25.106 -0.614 -0.094 1.00 65.19 337 GLY A C 1
ATOM 2621 O O . GLY A 1 337 ? 25.547 0.500 -0.372 1.00 65.19 337 GLY A O 1
ATOM 2622 N N . VAL A 1 338 ? 24.208 -1.240 -0.859 1.00 76.25 338 VAL A N 1
ATOM 2623 C CA . VAL A 1 338 ? 23.599 -0.638 -2.056 1.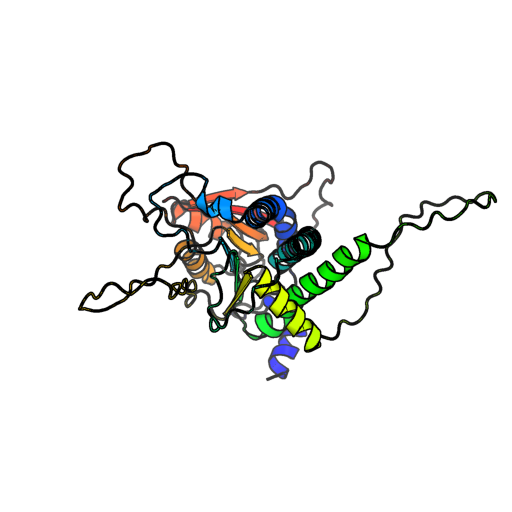00 76.25 338 VAL A CA 1
ATOM 2624 C C . VAL A 1 338 ? 22.731 0.554 -1.657 1.00 76.25 338 VAL A C 1
ATOM 2626 O O . VAL A 1 338 ? 21.951 0.458 -0.713 1.00 76.25 338 VAL A O 1
ATOM 2629 N N . SER A 1 339 ? 22.849 1.661 -2.396 1.00 85.44 339 SER A N 1
ATOM 2630 C CA . SER A 1 339 ? 22.033 2.858 -2.173 1.00 85.44 339 SER A CA 1
ATOM 2631 C C . SER A 1 339 ? 20.537 2.547 -2.288 1.00 85.44 339 SER A C 1
ATOM 2633 O O . SER A 1 339 ? 20.118 1.812 -3.188 1.00 85.44 339 SER A O 1
ATOM 2635 N N . ARG A 1 340 ? 19.737 3.121 -1.388 1.00 90.31 340 ARG A N 1
ATOM 2636 C CA . ARG A 1 340 ? 18.272 3.073 -1.405 1.00 90.31 340 ARG A CA 1
ATOM 2637 C C . ARG A 1 340 ? 17.745 4.453 -1.757 1.00 90.31 340 ARG A C 1
ATOM 2639 O O . ARG A 1 340 ? 18.337 5.458 -1.375 1.00 90.31 340 ARG A O 1
ATOM 2646 N N . VAL A 1 341 ? 16.656 4.493 -2.507 1.00 92.69 341 VAL A N 1
ATOM 2647 C CA . VAL A 1 341 ? 16.054 5.737 -2.978 1.00 92.69 341 VAL A CA 1
ATOM 2648 C C . VAL A 1 341 ? 14.562 5.744 -2.700 1.00 92.69 341 VAL A C 1
ATOM 2650 O O . VAL A 1 341 ? 13.910 4.699 -2.733 1.00 92.69 341 VAL A O 1
ATOM 2653 N N . LEU A 1 342 ? 14.028 6.942 -2.498 1.00 95.56 342 LEU A N 1
ATOM 2654 C CA . LEU A 1 342 ? 12.605 7.230 -2.554 1.00 95.56 342 LEU A CA 1
ATOM 2655 C C . LEU A 1 342 ? 12.364 8.200 -3.709 1.00 95.56 342 LEU A C 1
ATOM 2657 O O . LEU A 1 342 ? 13.102 9.168 -3.882 1.00 95.56 342 LEU A O 1
ATOM 2661 N N . MET A 1 343 ? 11.361 7.905 -4.524 1.00 97.50 343 MET A N 1
ATOM 2662 C CA . MET A 1 343 ? 11.051 8.639 -5.745 1.00 97.50 343 MET A CA 1
ATOM 2663 C C . MET A 1 343 ? 9.606 9.135 -5.710 1.00 97.50 343 MET A C 1
ATOM 2665 O O . MET A 1 343 ? 8.710 8.349 -5.403 1.00 97.50 343 MET A O 1
ATOM 2669 N N . ASP A 1 344 ? 9.384 10.399 -6.066 1.00 97.12 344 ASP A N 1
ATOM 2670 C CA . ASP A 1 344 ? 8.076 10.913 -6.483 1.00 97.12 344 ASP A CA 1
ATOM 2671 C C . ASP A 1 344 ? 7.990 10.832 -8.012 1.00 97.12 344 ASP A C 1
ATOM 2673 O O . ASP A 1 344 ? 8.879 11.284 -8.741 1.00 97.12 344 ASP A O 1
ATOM 2677 N N . VAL A 1 345 ? 6.940 10.176 -8.498 1.00 97.31 345 VAL A N 1
ATOM 2678 C CA . VAL A 1 345 ? 6.742 9.869 -9.912 1.00 97.31 345 VAL A CA 1
ATOM 2679 C C . VAL A 1 345 ? 5.533 10.633 -10.431 1.00 97.31 345 VAL A C 1
ATOM 2681 O O . VAL A 1 345 ? 4.429 10.550 -9.896 1.00 97.31 345 VAL A O 1
ATOM 2684 N N . LYS A 1 346 ? 5.714 11.342 -11.542 1.00 94.62 346 LYS A N 1
ATOM 2685 C CA . LYS A 1 346 ? 4.633 12.058 -12.224 1.00 94.62 346 LYS A CA 1
ATOM 2686 C C . LYS A 1 346 ? 4.503 11.562 -13.650 1.00 94.62 346 LYS A C 1
ATOM 2688 O O . LYS A 1 346 ? 5.496 11.298 -14.313 1.00 94.62 346 LYS A O 1
ATOM 2693 N N . PHE A 1 347 ? 3.270 11.459 -14.131 1.00 90.06 347 PHE A N 1
ATOM 2694 C CA . PHE A 1 347 ? 2.970 11.169 -15.531 1.00 90.06 347 PHE A CA 1
ATOM 2695 C C . PHE A 1 347 ? 2.202 12.347 -16.101 1.00 90.06 347 PHE A C 1
ATOM 2697 O O . PHE A 1 347 ? 1.113 12.646 -15.597 1.00 90.06 347 PHE A O 1
ATOM 2704 N N . SER A 1 348 ? 2.737 12.962 -17.155 1.00 77.81 348 SER A N 1
ATOM 2705 C CA . SER A 1 348 ? 2.063 14.063 -17.846 1.00 77.81 348 SER A CA 1
ATOM 2706 C C . SER A 1 348 ? 0.653 13.651 -18.302 1.00 77.81 348 SER A C 1
ATOM 2708 O O . SER A 1 348 ? 0.383 12.471 -18.558 1.00 77.81 348 SER A O 1
ATOM 2710 N N . ALA A 1 349 ? -0.263 14.622 -18.333 1.00 59.72 349 ALA A N 1
ATOM 2711 C CA . ALA A 1 349 ? -1.678 14.428 -18.667 1.00 59.72 349 ALA A CA 1
ATOM 2712 C C . ALA A 1 349 ? -1.947 14.181 -20.161 1.00 59.72 349 ALA A C 1
ATOM 2714 O O . ALA A 1 349 ? -1.216 14.754 -21.000 1.00 59.72 349 ALA A O 1
#

Foldseek 3Di:
DPPVVVVLVVDPDDDDPPDDSPLQDDDPLLVLLLVVCVVVLVVVLVCLVDVCVLVPPDDPDDPCSQPAAEAEEEQCRLVSNVLSSLLSNLLSVLLVCVVPPPDPPPPDPDPDQQRAANYEYEYEHQDPCSCVVRNVVSNLVSNVVSVVVSVVVPDDPPPPPDDDDDDDDDPPPPPVPPPPDDDDPDPVSVVVVVVSCSVNRYHYHYHYRALQPDDQDFRDDRPPDDPPPDPDDDDPGDQAAHQEYEYEAPQLALVSLVSVVVSVVNRKGDQVVPPDPPDDPPPDRRTHWYKYKHFQADPPNTTHVPSNQCCQVVPQVKHKDWDDSDDPVDDDDPPPDTDMTMITIGGDD

Sequence (349 aa):
MGQKTLDSLQSSSDLIPGVYEGGFKTWECSLDLATHLGPIFEKLADLFSDPTRLTVDHIENRPDLDAPYRILEIGCGTAVPTVSLCFKLFAYLLTLNRSHPPVSASNGDSQDELEPPILEIILQDFNSDVLRLLTFPNILLAFYRATLIAGKSKQPEVPQEASDAESTSEEGRAREEMIEEDLEITDELKTEFGLFLRENRIRLTFVYGPWSTFELPAISPSQTSNPPRTESGREKEIRKGCEVIMSSETLYSTDSLPDLINVLLSSKITSKSRLRAQQEADAAAVESTILIASKAVYFGVGGGTHSFIDLVENRHNGSVSFIDLHHPDHPPPLSNGVSRVLMDVKFSA

pLDDT: mean 75.38, std 22.52, range [30.78, 98.69]

Secondary structure (DSSP, 8-state):
-HHHHHHHHT---S--TT---GGGS--HHHHHHHHT-HHHHHHHHHHHH-TTHHHHSS-TT-TTTTPPEEEEEET-TT-HHHHHHHHHHHHHHHHHHHHSPPPPPP-------PPPPSEEEEEEES-HHHIIIIIHHHHHHHHHHHHHHHHHTT--------------------------------HHHHHHHHHHHHHTTEEEEEEES-GGG--PPP-PPPTTS------SS--------BSEEEEES--S-GGGHHHHHHHHHHHBPPGGG-SS-SS-S-------EEEEEEESB-TTT--BHHHHHHIIIIIS-EEEEEEP---TTSPPP---S--EEEEEEEE--